Protein AF-0000000079856872 (afdb_homodimer)

Solvent-accessible surface area (backbone atoms only — not comparable to full-atom values): 13519 Å² total; per-residue (Å²): 133,90,74,81,78,83,78,77,80,76,79,75,76,75,74,78,71,78,74,73,74,72,72,70,66,77,72,66,68,76,76,60,54,44,78,60,51,40,38,38,39,35,26,23,45,84,57,41,50,30,39,39,38,23,74,59,87,52,51,41,31,43,35,32,43,66,83,21,51,75,44,71,24,35,50,48,94,56,95,73,62,48,31,31,39,45,90,51,24,35,44,34,36,50,100,85,48,63,46,38,27,57,79,72,39,77,48,63,58,60,45,75,47,76,88,134,81,80,76,78,78,78,78,78,78,78,76,75,77,74,78,72,78,76,73,74,72,71,71,66,76,72,64,68,76,75,60,54,42,78,59,52,40,39,37,39,35,27,24,46,84,56,41,49,31,40,40,37,22,72,59,86,52,52,39,30,42,35,33,43,66,81,25,51,74,43,71,25,33,48,48,92,55,95,71,61,48,32,32,39,44,90,51,24,35,44,35,36,50,98,84,49,63,46,39,28,55,78,71,39,77,48,64,57,60,46,76,49,75,89

Radius of gyration: 36.1 Å; Cα contacts (8 Å, |Δi|>4): 409; chains: 2; bounding box: 92×155×80 Å

Sequence (230 aa):
MLRNVLLATGLAALLAGCSATNKSEPTGDPVVIADNVQVSVFVDKNGGVYTVNTTDNYETAKFTDAAGKIFTLERQPSANGIRLVDGDTEVFFTDVDAFITVNGKEIPVTKKNKFMLRNVLLATGLAALLAGCSATNKSEPTGDPVVIADNVQVSVFVDKNGGVYTVNTTDNYETAKFTDAAGKIFTLERQPSANGIRLVDGDTEVFFTDVDAFITVNGKEIPVTKKNKF

Organism: NCBI:txid32024

Foldseek 3Di:
DCPPDPPPPPPPPPPPPPPPPPPPPPPPPPPPPLVQKKKKWWAFPVGQIKMWIDRPVQQWIWIQTSVRDIDIWGFDDDPDATWTDDVQWIWGDDPVDIWTGDNVRTTHTDDMDID/DPPPPPPPPPPPPPPPPPPPPPPPPPPPPPPPPLVQKKKKWWAFPVGQIKMWIDRPVQQWTWIQTSVRDIDIWGFDDDPDATWTDDVQWIWGDDPVDIWTGDNVRTTHTDDMDID

Structure (mmCIF, N/CA/C/O backbone):
data_AF-0000000079856872-model_v1
#
loop_
_entity.id
_entity.type
_entity.pdbx_description
1 polymer Lipoprotein
#
loop_
_atom_site.group_PDB
_atom_site.id
_atom_site.type_symbol
_atom_site.label_atom_id
_atom_site.label_alt_id
_atom_site.label_comp_id
_atom_site.label_asym_id
_atom_site.label_entity_id
_atom_site.label_seq_id
_atom_site.pdbx_PDB_ins_code
_atom_site.Cartn_x
_atom_site.Cartn_y
_atom_site.Cartn_z
_atom_site.occupancy
_atom_site.B_iso_or_equiv
_atom_site.auth_seq_id
_atom_site.auth_comp_id
_atom_site.auth_asym_id
_atom_site.auth_atom_id
_atom_site.pdbx_PDB_model_num
ATOM 1 N N . MET A 1 1 ? 50.688 87.938 -1.573 1 23.67 1 MET A N 1
ATOM 2 C CA . MET A 1 1 ? 50.719 86.625 -2.174 1 23.67 1 MET A CA 1
ATOM 3 C C . MET A 1 1 ? 49.719 85.688 -1.51 1 23.67 1 MET A C 1
ATOM 5 O O . MET A 1 1 ? 48.938 85 -2.193 1 23.67 1 MET A O 1
ATOM 9 N N . LEU A 1 2 ? 50.125 85.25 -0.312 1 30.78 2 LEU A N 1
ATOM 10 C CA . LEU A 1 2 ? 49.906 83.875 0.125 1 30.78 2 LEU A CA 1
ATOM 11 C C . LEU A 1 2 ? 48.5 83.688 0.687 1 30.78 2 LEU A C 1
ATOM 13 O O . LEU A 1 2 ? 48.156 84.312 1.72 1 30.78 2 LEU A O 1
ATOM 17 N N . ARG A 1 3 ? 47.469 83.438 -0.144 1 33.91 3 ARG A N 1
ATOM 18 C CA . ARG A 1 3 ? 46.031 83.25 -0.097 1 33.91 3 ARG A CA 1
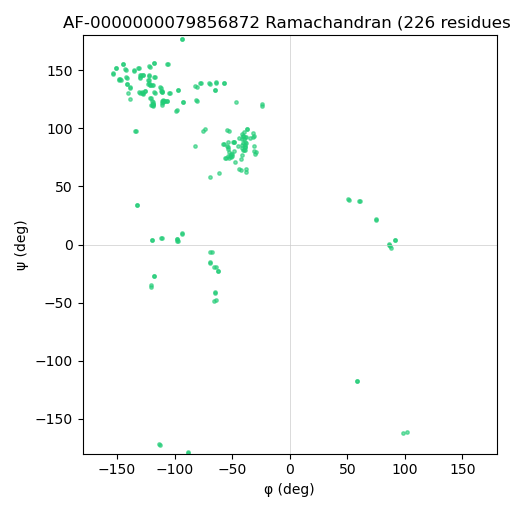ATOM 19 C C . ARG A 1 3 ? 45.656 81.938 0.586 1 33.91 3 ARG A C 1
ATOM 21 O O . ARG A 1 3 ? 45.875 80.875 0.018 1 33.91 3 ARG A O 1
ATOM 28 N N . ASN A 1 4 ? 46.125 81.812 1.899 1 33.12 4 ASN A N 1
ATOM 29 C CA . ASN A 1 4 ? 45.906 80.5 2.57 1 33.12 4 ASN A CA 1
ATOM 30 C C . ASN A 1 4 ? 44.5 80 2.385 1 33.12 4 ASN A C 1
ATOM 32 O O . ASN A 1 4 ? 43.531 80.75 2.465 1 33.12 4 ASN A O 1
ATOM 36 N N . VAL A 1 5 ? 44.312 78.812 1.827 1 33.03 5 VAL A N 1
ATOM 37 C CA . VAL A 1 5 ? 43.406 77.75 1.32 1 33.03 5 VAL A CA 1
ATOM 38 C C . VAL A 1 5 ? 42.5 77.312 2.439 1 33.03 5 VAL A C 1
ATOM 40 O O . VAL A 1 5 ? 42.969 76.875 3.502 1 33.03 5 VAL A O 1
ATOM 43 N N . LEU A 1 6 ? 41.375 77.938 2.68 1 35.47 6 LEU A N 1
ATOM 44 C CA . LEU A 1 6 ? 40.25 77.625 3.562 1 35.47 6 LEU A CA 1
ATOM 45 C C . LEU A 1 6 ? 39.812 76.188 3.367 1 35.47 6 LEU A C 1
ATOM 47 O O . LEU A 1 6 ? 39.375 75.812 2.273 1 35.47 6 LEU A O 1
ATOM 51 N N . LEU A 1 7 ? 40.531 75.125 3.992 1 29.72 7 LEU A N 1
ATOM 52 C CA . LEU A 1 7 ? 40.281 73.688 4.031 1 29.72 7 LEU A CA 1
ATOM 53 C C . LEU A 1 7 ? 38.875 73.375 4.531 1 29.72 7 LEU A C 1
ATOM 55 O O . LEU A 1 7 ? 38.531 73.75 5.668 1 29.72 7 LEU A O 1
ATOM 59 N N . ALA A 1 8 ? 37.875 73.562 3.697 1 31.55 8 ALA A N 1
ATOM 60 C CA . ALA A 1 8 ? 36.469 73.188 3.91 1 31.55 8 ALA A CA 1
ATOM 61 C C . ALA A 1 8 ? 36.344 71.688 4.316 1 31.55 8 ALA A C 1
ATOM 63 O O . ALA A 1 8 ? 36.719 70.812 3.559 1 31.55 8 ALA A O 1
ATOM 64 N N . THR A 1 9 ? 36.594 71.312 5.621 1 30.39 9 THR A N 1
ATOM 65 C CA . THR A 1 9 ? 36.438 70 6.227 1 30.39 9 THR A CA 1
ATOM 66 C C . THR A 1 9 ? 35.031 69.5 5.969 1 30.39 9 THR A C 1
ATOM 68 O O . THR A 1 9 ? 34.031 70.125 6.293 1 30.39 9 THR A O 1
ATOM 71 N N . GLY A 1 10 ? 34.75 68.875 4.773 1 30.73 10 GLY A N 1
ATOM 72 C CA . GLY A 1 10 ? 33.531 68.188 4.367 1 30.73 10 GLY A CA 1
ATOM 73 C C . GLY A 1 10 ? 33.094 67.062 5.34 1 30.73 10 GLY A C 1
ATOM 74 O O . GLY A 1 10 ? 33.906 66.188 5.676 1 30.73 10 GLY A O 1
ATOM 75 N N . LEU A 1 11 ? 32.344 67.375 6.426 1 30.38 11 LEU A N 1
ATOM 76 C CA . LEU A 1 11 ? 31.719 66.5 7.387 1 30.38 11 LEU A CA 1
ATOM 77 C C . LEU A 1 11 ? 30.953 65.375 6.672 1 30.38 11 LEU A C 1
ATOM 79 O O . LEU A 1 11 ? 29.969 65.625 5.984 1 30.38 11 LEU A O 1
ATOM 83 N N . ALA A 1 12 ? 31.641 64.375 6.031 1 30.08 12 ALA A N 1
ATOM 84 C CA . ALA A 1 12 ? 31 63.188 5.445 1 30.08 12 ALA A CA 1
ATOM 85 C C . ALA A 1 12 ? 30.172 62.438 6.484 1 30.08 12 ALA A C 1
ATOM 87 O O . ALA A 1 12 ? 30.703 62 7.5 1 30.08 12 ALA A O 1
ATOM 88 N N . ALA A 1 13 ? 29.016 62.969 6.855 1 32.5 13 ALA A N 1
ATOM 89 C CA . ALA A 1 13 ? 28.062 62.219 7.652 1 32.5 13 ALA A CA 1
ATOM 90 C C . ALA A 1 13 ? 27.906 60.781 7.109 1 32.5 13 ALA A C 1
ATOM 92 O O . ALA A 1 13 ? 27.547 60.594 5.949 1 32.5 13 ALA A O 1
ATOM 93 N N . LEU A 1 14 ? 28.812 59.844 7.535 1 28.38 14 LEU A N 1
ATOM 94 C CA . LEU A 1 14 ? 28.688 58.406 7.289 1 28.38 14 LEU A CA 1
ATOM 95 C C . LEU A 1 14 ? 27.297 57.906 7.688 1 28.38 14 LEU A C 1
ATOM 97 O O . LEU A 1 14 ? 26.906 58.031 8.852 1 28.38 14 LEU A O 1
ATOM 101 N N . LEU A 1 15 ? 26.234 58.156 6.828 1 31.42 15 LEU A N 1
ATOM 102 C CA . LEU A 1 15 ? 24.969 57.469 6.949 1 31.42 15 LEU A CA 1
ATOM 103 C C . LEU A 1 15 ? 25.188 56 7.258 1 31.42 15 LEU A C 1
ATOM 105 O O . LEU A 1 15 ? 25.891 55.281 6.516 1 31.42 15 LEU A O 1
ATOM 109 N N . ALA A 1 16 ? 25.344 55.625 8.531 1 31.11 16 ALA A N 1
ATOM 110 C CA . ALA A 1 16 ? 25.297 54.25 9.023 1 31.11 16 ALA A CA 1
ATOM 111 C C . ALA A 1 16 ? 24.188 53.469 8.344 1 31.11 16 ALA A C 1
ATOM 113 O O . ALA A 1 16 ? 23.016 53.906 8.336 1 31.11 16 ALA A O 1
ATOM 114 N N . GLY A 1 17 ? 24.406 52.938 7.074 1 32.03 17 GLY A N 1
ATOM 115 C CA . GLY A 1 17 ? 23.578 52 6.363 1 32.03 17 GLY A CA 1
ATOM 116 C C . GLY A 1 17 ? 23 50.906 7.266 1 32.03 17 GLY A C 1
ATOM 117 O O . GLY A 1 17 ? 23.688 50.406 8.164 1 32.03 17 GLY A O 1
ATOM 118 N N . CYS A 1 18 ? 21.719 51.031 7.773 1 33.5 18 CYS A N 1
ATOM 119 C CA . CYS A 1 18 ? 20.906 49.938 8.32 1 33.5 18 CYS A CA 1
ATOM 120 C C . CYS A 1 18 ? 21.234 48.625 7.641 1 33.5 18 CYS A C 1
ATOM 122 O O . CYS A 1 18 ? 21.141 48.5 6.414 1 33.5 18 CYS A O 1
ATOM 124 N N . SER A 1 19 ? 22.328 47.969 8.062 1 32.09 19 SER A N 1
ATOM 125 C CA . SER A 1 19 ? 22.594 46.562 7.688 1 32.09 19 SER A CA 1
ATOM 126 C C . SER A 1 19 ? 21.297 45.75 7.668 1 32.09 19 SER A C 1
ATOM 128 O O . SER A 1 19 ? 20.531 45.781 8.641 1 32.09 19 SER A O 1
ATOM 130 N N . ALA A 1 20 ? 20.609 45.625 6.5 1 31.53 20 ALA A N 1
ATOM 131 C CA . ALA A 1 20 ? 19.547 44.656 6.242 1 31.53 20 ALA A CA 1
ATOM 132 C C . ALA A 1 20 ? 19.859 43.312 6.887 1 31.53 20 ALA A C 1
ATOM 134 O O . ALA A 1 20 ? 20.969 42.781 6.723 1 31.53 20 ALA A O 1
ATOM 135 N N . THR A 1 21 ? 19.484 43.125 8.133 1 30.69 21 THR A N 1
ATOM 136 C CA . THR A 1 21 ? 19.469 41.781 8.633 1 30.69 21 THR A CA 1
ATOM 137 C C . THR A 1 21 ? 18.969 40.812 7.559 1 30.69 21 THR A C 1
ATOM 139 O O . THR A 1 21 ? 17.891 41.031 6.98 1 30.69 21 THR A O 1
ATOM 142 N N . ASN A 1 22 ? 19.875 40.219 6.777 1 28.77 22 ASN A N 1
ATOM 143 C CA . ASN A 1 22 ? 19.562 39.062 5.957 1 28.77 22 ASN A CA 1
ATOM 144 C C . ASN A 1 22 ? 18.703 38.062 6.715 1 28.77 22 ASN A C 1
ATOM 146 O O . ASN A 1 22 ? 19.141 37.469 7.703 1 28.77 22 ASN A O 1
ATOM 150 N N . LYS A 1 23 ? 17.453 38.375 6.906 1 30.33 23 LYS A N 1
ATOM 151 C CA . LYS A 1 23 ? 16.641 37.25 7.305 1 30.33 23 LYS A CA 1
ATOM 152 C C . LYS A 1 23 ? 17.062 35.969 6.547 1 30.33 23 LYS A C 1
ATOM 154 O O . LYS A 1 23 ? 17 35.938 5.316 1 30.33 23 LYS A O 1
ATOM 159 N N . SER A 1 24 ? 18.031 35.281 7.035 1 30.36 24 SER A N 1
ATOM 160 C CA . SER A 1 24 ? 18.297 33.938 6.562 1 30.36 24 SER A CA 1
ATOM 161 C C . SER A 1 24 ? 17 33.188 6.312 1 30.36 24 SER A C 1
ATOM 163 O O . SER A 1 24 ? 16.188 33 7.23 1 30.36 24 SER A O 1
ATOM 165 N N . GLU A 1 25 ? 16.422 33.375 5.148 1 31.69 25 GLU A N 1
ATOM 166 C CA . GLU A 1 25 ? 15.375 32.438 4.762 1 31.69 25 GLU A CA 1
ATOM 167 C C . GLU A 1 25 ? 15.711 31.016 5.227 1 31.69 25 GLU A C 1
ATOM 169 O O . GLU A 1 25 ? 16.844 30.547 5.051 1 31.69 25 GLU A O 1
ATOM 174 N N . PRO A 1 26 ? 15.141 30.562 6.348 1 32.09 26 PRO A N 1
ATOM 175 C CA . PRO A 1 26 ? 15.43 29.141 6.586 1 32.09 26 PRO A CA 1
ATOM 176 C C . PRO A 1 26 ? 15.578 28.344 5.293 1 32.09 26 PRO A C 1
ATOM 178 O O . PRO A 1 26 ? 14.766 28.484 4.379 1 32.09 26 PRO A O 1
ATOM 181 N N . THR A 1 27 ? 16.797 28.219 4.785 1 31.52 27 THR A N 1
ATOM 182 C CA . THR A 1 27 ? 17.031 27.203 3.773 1 31.52 27 THR A CA 1
ATOM 183 C C . THR A 1 27 ? 16.25 25.938 4.086 1 31.52 27 THR A C 1
ATOM 185 O O . THR A 1 27 ? 16.547 25.234 5.062 1 31.52 27 THR A O 1
ATOM 188 N N . GLY A 1 28 ? 14.984 26.031 4.062 1 31.7 28 GLY A N 1
ATOM 189 C CA . GLY A 1 28 ? 14.305 24.75 4.16 1 31.7 28 GLY A CA 1
ATOM 190 C C . GLY A 1 28 ? 15.102 23.609 3.549 1 31.7 28 GLY A C 1
ATOM 191 O O . GLY A 1 28 ? 15.719 23.781 2.498 1 31.7 28 GLY A O 1
ATOM 192 N N . ASP A 1 29 ? 15.891 22.906 4.32 1 33.94 29 ASP A N 1
ATOM 193 C CA . ASP A 1 29 ? 16.531 21.688 3.822 1 33.94 29 ASP A CA 1
ATOM 194 C C . ASP A 1 29 ? 15.734 21.109 2.658 1 33.94 29 ASP A C 1
ATOM 196 O O . ASP A 1 29 ? 14.5 21.125 2.664 1 33.94 29 ASP A O 1
ATOM 200 N N . PRO A 1 30 ? 16.359 20.984 1.498 1 33.22 30 PRO A N 1
ATOM 201 C CA . PRO A 1 30 ? 15.625 20.312 0.424 1 33.22 30 PRO A CA 1
ATOM 202 C C . PRO A 1 30 ? 14.852 19.094 0.914 1 33.22 30 PRO A C 1
ATOM 204 O O . PRO A 1 30 ? 15.422 18.219 1.589 1 33.22 30 PRO A O 1
ATOM 207 N N . VAL A 1 31 ? 13.672 19.172 1.307 1 36.69 31 VAL A N 1
ATOM 208 C CA . VAL A 1 31 ? 12.875 17.969 1.556 1 36.69 31 VAL A CA 1
ATOM 209 C C . VAL A 1 31 ? 13.344 16.844 0.647 1 36.69 31 VAL A C 1
ATOM 211 O O . VAL A 1 31 ? 13.281 16.953 -0.579 1 36.69 31 VAL A O 1
ATOM 214 N N . VAL A 1 32 ? 14.461 16.125 0.946 1 38.66 32 VAL A N 1
ATOM 215 C CA . VAL A 1 32 ? 14.852 14.922 0.211 1 38.66 32 VAL A CA 1
ATOM 216 C C . VAL A 1 32 ? 13.609 14.086 -0.11 1 38.66 32 VAL A C 1
ATOM 218 O O . VAL A 1 32 ? 12.953 13.562 0.794 1 38.66 32 VAL A O 1
ATOM 221 N N . ILE A 1 33 ? 12.875 14.445 -1.18 1 50 33 ILE A N 1
ATOM 222 C CA . ILE A 1 33 ? 11.766 13.695 -1.754 1 50 33 ILE A CA 1
ATOM 223 C C . ILE A 1 33 ? 12.211 12.266 -2.045 1 50 33 ILE A C 1
ATOM 225 O O . ILE A 1 33 ? 13.281 12.039 -2.615 1 50 33 ILE A O 1
ATOM 229 N N . ALA A 1 34 ? 11.875 11.375 -1.115 1 59.66 34 ALA A N 1
ATOM 230 C CA . ALA A 1 34 ? 12.172 9.984 -1.429 1 59.66 34 ALA A CA 1
ATOM 231 C C . ALA A 1 34 ? 11.82 9.656 -2.877 1 59.66 34 ALA A C 1
ATOM 233 O O . ALA A 1 34 ? 10.883 8.898 -3.143 1 59.66 34 ALA A O 1
ATOM 234 N N . ASP A 1 35 ? 12.508 10.305 -3.883 1 66.19 35 ASP A N 1
ATOM 235 C CA . ASP A 1 35 ? 12.297 10.234 -5.324 1 66.19 35 ASP A CA 1
ATOM 236 C C . ASP A 1 35 ? 12.648 8.852 -5.863 1 66.19 35 ASP A C 1
ATOM 238 O O . ASP A 1 35 ? 12.133 8.43 -6.902 1 66.19 35 ASP A O 1
ATOM 242 N N . ASN A 1 36 ? 13.195 8.047 -4.953 1 84 36 ASN A N 1
ATOM 243 C CA . ASN A 1 36 ? 13.711 6.824 -5.566 1 84 36 ASN A CA 1
ATOM 244 C C . ASN A 1 36 ? 12.906 5.602 -5.145 1 84 36 ASN A C 1
ATOM 246 O O . ASN A 1 36 ? 13.273 4.469 -5.461 1 84 36 ASN A O 1
ATOM 250 N N . VAL A 1 37 ? 11.859 5.836 -4.426 1 92.38 37 VAL A N 1
ATOM 251 C CA . VAL A 1 37 ? 11.094 4.672 -3.988 1 92.38 37 VAL A CA 1
ATOM 252 C C . VAL A 1 37 ? 10.172 4.207 -5.117 1 92.38 37 VAL A C 1
ATOM 254 O O . VAL A 1 37 ? 9.445 5.008 -5.707 1 92.38 37 VAL A O 1
ATOM 257 N N . GLN A 1 38 ? 10.258 2.996 -5.508 1 93.62 38 GLN A N 1
ATOM 258 C CA . GLN A 1 38 ? 9.312 2.334 -6.398 1 93.62 38 GLN A CA 1
ATOM 259 C C . GLN A 1 38 ? 8.289 1.52 -5.609 1 93.62 38 GLN A C 1
ATOM 261 O O . GLN A 1 38 ? 8.648 0.811 -4.664 1 93.62 38 GLN A O 1
ATOM 266 N N . VAL A 1 39 ? 7.07 1.688 -5.965 1 95.44 39 VAL A N 1
ATOM 267 C CA . VAL A 1 39 ? 6.012 0.979 -5.25 1 95.44 39 VAL A CA 1
ATOM 268 C C . VAL A 1 39 ? 5.133 0.226 -6.242 1 95.44 39 VAL A C 1
ATOM 270 O O . VAL A 1 39 ? 4.711 0.785 -7.258 1 95.44 39 VAL A O 1
ATOM 273 N N . SER A 1 40 ? 4.871 -1.012 -6.039 1 95.06 40 SER A N 1
ATOM 274 C CA . SER A 1 40 ? 3.857 -1.807 -6.723 1 95.06 40 SER A CA 1
ATOM 275 C C . SER A 1 40 ? 2.738 -2.215 -5.77 1 95.06 40 SER A C 1
ATOM 277 O O . SER A 1 40 ? 3 -2.605 -4.629 1 95.06 40 SER A O 1
ATOM 279 N N . VAL A 1 41 ? 1.565 -2.09 -6.219 1 95.62 41 VAL A N 1
ATOM 280 C CA . VAL A 1 41 ? 0.384 -2.404 -5.422 1 95.62 41 VAL A CA 1
ATOM 281 C C . VAL A 1 41 ? -0.417 -3.514 -6.098 1 95.62 41 VAL A C 1
ATOM 283 O O . VAL A 1 41 ? -0.596 -3.502 -7.32 1 95.62 41 VAL A O 1
ATOM 286 N N . PHE A 1 42 ? -0.842 -4.398 -5.273 1 95.94 42 PHE A N 1
ATOM 287 C CA . PHE A 1 42 ? -1.66 -5.512 -5.742 1 95.94 42 PHE A CA 1
ATOM 288 C C . PHE A 1 42 ? -2.949 -5.613 -4.934 1 95.94 42 PHE A C 1
ATOM 290 O O . PHE A 1 42 ? -2.953 -5.363 -3.729 1 95.94 42 PHE A O 1
ATOM 297 N N . VAL A 1 43 ? -4.004 -6.035 -5.66 1 95.38 43 VAL A N 1
ATOM 298 C CA . VAL A 1 43 ? -5.293 -6.262 -5.02 1 95.38 43 VAL A CA 1
ATOM 299 C C . VAL A 1 43 ? -5.77 -7.684 -5.316 1 95.38 43 VAL A C 1
ATOM 301 O O . VAL A 1 43 ? -5.699 -8.141 -6.457 1 95.38 43 VAL A O 1
ATOM 304 N N . ASP A 1 44 ? -6.184 -8.32 -4.211 1 94.31 44 ASP A N 1
ATOM 305 C CA . ASP A 1 44 ? -6.684 -9.672 -4.43 1 94.31 44 ASP A CA 1
ATOM 306 C C . ASP A 1 44 ? -8.203 -9.672 -4.613 1 94.31 44 ASP A C 1
ATOM 308 O O . ASP A 1 44 ? -8.836 -8.617 -4.555 1 94.31 44 ASP A O 1
ATOM 312 N N . LYS A 1 45 ? -8.734 -10.805 -4.871 1 89 45 LYS A N 1
ATOM 313 C CA . LYS A 1 45 ? -10.141 -10.961 -5.234 1 89 45 LYS A CA 1
ATOM 314 C C . LYS A 1 45 ? -11.055 -10.5 -4.102 1 89 45 LYS A C 1
ATOM 316 O O . LYS A 1 45 ? -12.211 -10.133 -4.336 1 89 45 LYS A O 1
ATOM 321 N N . ASN A 1 46 ? -10.508 -10.5 -2.846 1 90.38 46 ASN A N 1
ATOM 322 C CA . ASN A 1 46 ? -11.32 -10.133 -1.688 1 90.38 46 ASN A CA 1
ATOM 323 C C . ASN A 1 46 ? -11.117 -8.672 -1.304 1 90.38 46 ASN A C 1
ATOM 325 O O . ASN A 1 46 ? -11.641 -8.219 -0.284 1 90.38 46 ASN A O 1
ATOM 329 N N . GLY A 1 47 ? -10.367 -7.996 -2.037 1 91.06 47 GLY A N 1
ATOM 330 C CA . GLY A 1 47 ? -10.125 -6.586 -1.774 1 91.06 47 GLY A CA 1
ATOM 331 C C . GLY A 1 47 ? -8.922 -6.344 -0.89 1 91.06 47 GLY A C 1
ATOM 332 O O . GLY A 1 47 ? -8.664 -5.211 -0.476 1 91.06 47 GLY A O 1
ATOM 333 N N . GLY A 1 48 ? -8.219 -7.43 -0.548 1 95.19 48 GLY A N 1
ATOM 334 C CA . GLY A 1 48 ? -6.965 -7.25 0.169 1 95.19 48 GLY A CA 1
ATOM 335 C C . GLY A 1 48 ? -5.914 -6.516 -0.641 1 95.19 48 GLY A C 1
ATOM 336 O O . GLY A 1 48 ? -5.797 -6.719 -1.852 1 95.19 48 GLY A O 1
ATOM 337 N N . VAL A 1 49 ? -5.188 -5.625 0.022 1 96.56 49 VAL A N 1
ATOM 338 C CA . VAL A 1 49 ? -4.176 -4.816 -0.646 1 96.56 49 VAL A CA 1
ATOM 339 C C . VAL A 1 49 ? -2.785 -5.242 -0.176 1 96.56 49 VAL A C 1
ATOM 341 O O . VAL A 1 49 ? -2.551 -5.406 1.023 1 96.56 49 VAL A O 1
ATOM 344 N N . TYR A 1 50 ? -1.945 -5.438 -1.122 1 97.5 50 TYR A N 1
ATOM 345 C CA . TYR A 1 50 ? -0.55 -5.816 -0.92 1 97.5 50 TYR A CA 1
ATOM 346 C C . TYR A 1 50 ? 0.386 -4.812 -1.587 1 97.5 50 TYR A C 1
ATOM 348 O O . TYR A 1 50 ? 0.107 -4.332 -2.688 1 97.5 50 TYR A O 1
ATOM 356 N N . THR A 1 51 ? 1.489 -4.516 -0.941 1 97.5 51 THR A N 1
ATOM 357 C CA . THR A 1 51 ? 2.438 -3.582 -1.539 1 97.5 51 THR A CA 1
ATOM 358 C C . THR A 1 51 ? 3.848 -4.164 -1.529 1 97.5 51 THR A C 1
ATOM 360 O O . THR A 1 51 ? 4.219 -4.891 -0.604 1 97.5 51 THR A O 1
ATOM 363 N N . VAL A 1 52 ? 4.574 -3.869 -2.572 1 97.5 52 VAL A N 1
ATOM 364 C CA . VAL A 1 52 ? 6.016 -4.074 -2.648 1 97.5 52 VAL A CA 1
ATOM 365 C C . VAL A 1 52 ? 6.715 -2.736 -2.883 1 97.5 52 VAL A C 1
ATOM 367 O O . VAL A 1 52 ? 6.367 -1.997 -3.805 1 97.5 52 VAL A O 1
ATOM 370 N N . ASN A 1 53 ? 7.609 -2.379 -2.045 1 96.88 53 ASN A N 1
ATOM 371 C CA . ASN A 1 53 ? 8.359 -1.153 -2.305 1 96.88 53 ASN A CA 1
ATOM 372 C C . ASN A 1 53 ? 9.859 -1.378 -2.18 1 96.88 53 ASN A C 1
ATOM 374 O O . ASN A 1 53 ? 10.305 -2.234 -1.412 1 96.88 53 ASN A O 1
ATOM 378 N N . THR A 1 54 ? 10.594 -0.691 -2.971 1 96.06 54 THR A N 1
ATOM 379 C CA . THR A 1 54 ? 12.047 -0.85 -3.066 1 96.06 54 THR A CA 1
ATOM 380 C C . THR A 1 54 ? 12.719 0.493 -3.332 1 96.06 54 THR A C 1
ATOM 382 O O . THR A 1 54 ? 12.078 1.434 -3.803 1 96.06 54 THR A O 1
ATOM 385 N N . THR A 1 55 ? 13.93 0.55 -2.953 1 93.94 55 THR A N 1
ATOM 386 C CA . THR A 1 55 ? 14.75 1.709 -3.293 1 93.94 55 THR A CA 1
ATOM 387 C C . THR A 1 55 ? 15.953 1.293 -4.129 1 93.94 55 THR A C 1
ATOM 389 O O . THR A 1 55 ? 16.828 2.115 -4.43 1 93.94 55 THR A O 1
ATOM 392 N N . ASP A 1 56 ? 16.031 0.059 -4.473 1 94.75 56 ASP A N 1
ATOM 393 C CA . ASP A 1 56 ? 17.203 -0.43 -5.184 1 94.75 56 ASP A CA 1
ATOM 394 C C . ASP A 1 56 ? 16.812 -1.28 -6.387 1 94.75 56 ASP A C 1
ATOM 396 O O . ASP A 1 56 ? 17.453 -2.291 -6.684 1 94.75 56 ASP A O 1
ATOM 400 N N . ASN A 1 57 ? 15.719 -0.947 -7.023 1 93.81 57 ASN A N 1
ATOM 401 C CA . ASN A 1 57 ? 15.234 -1.563 -8.258 1 93.81 57 ASN A CA 1
ATOM 402 C C . ASN A 1 57 ? 14.969 -3.055 -8.062 1 93.81 57 ASN A C 1
ATOM 404 O O . ASN A 1 57 ? 15.375 -3.873 -8.891 1 93.81 57 ASN A O 1
ATOM 408 N N . TYR A 1 58 ? 14.477 -3.434 -6.953 1 95.75 58 TYR A N 1
ATOM 409 C CA . TYR A 1 58 ? 13.93 -4.742 -6.605 1 95.75 58 TYR A CA 1
ATOM 410 C C . TYR A 1 58 ? 15.039 -5.762 -6.402 1 95.75 58 TYR A C 1
ATOM 412 O O . TYR A 1 58 ? 14.812 -6.969 -6.516 1 95.75 58 TYR A O 1
ATOM 420 N N . GLU A 1 59 ? 16.234 -5.246 -6.125 1 97.44 59 GLU A N 1
ATOM 421 C CA . GLU A 1 59 ? 17.203 -6.195 -5.586 1 97.44 59 GLU A CA 1
ATOM 422 C C . GLU A 1 59 ? 16.766 -6.711 -4.219 1 97.44 59 GLU A C 1
ATOM 424 O O . GLU A 1 59 ? 16.953 -7.887 -3.902 1 97.44 59 GLU A O 1
ATOM 429 N N . THR A 1 60 ? 16.266 -5.848 -3.383 1 98 60 THR A N 1
ATOM 430 C CA . THR A 1 60 ? 15.539 -6.125 -2.145 1 98 60 THR A CA 1
ATOM 431 C C . THR A 1 60 ? 14.25 -5.316 -2.076 1 98 60 THR A C 1
ATOM 433 O O . THR A 1 60 ? 14.125 -4.27 -2.721 1 98 60 THR A O 1
ATOM 436 N N . ALA A 1 61 ? 13.336 -5.867 -1.395 1 98.06 61 ALA A N 1
ATOM 437 C CA . ALA A 1 61 ? 12.07 -5.145 -1.293 1 98.06 61 ALA A CA 1
ATOM 438 C C . ALA A 1 61 ? 11.359 -5.465 0.018 1 98.06 61 ALA A C 1
ATOM 440 O O . ALA A 1 61 ? 11.562 -6.535 0.599 1 98.06 61 ALA A O 1
ATOM 441 N N . LYS A 1 62 ? 10.586 -4.508 0.464 1 98.12 62 LYS A N 1
ATOM 442 C CA . LYS A 1 62 ? 9.625 -4.73 1.539 1 98.12 62 LYS A CA 1
ATOM 443 C C . LYS A 1 62 ? 8.25 -5.105 0.98 1 98.12 62 LYS A C 1
ATOM 445 O O . LYS A 1 62 ? 7.727 -4.422 0.101 1 98.12 62 LYS A O 1
ATOM 450 N N . PHE A 1 63 ? 7.832 -6.25 1.42 1 98.38 63 PHE A N 1
ATOM 451 C CA . PHE A 1 63 ? 6.492 -6.711 1.073 1 98.38 63 PHE A CA 1
ATOM 452 C C . PHE A 1 63 ? 5.559 -6.609 2.273 1 98.38 63 PHE A C 1
ATOM 454 O O . PHE A 1 63 ? 5.879 -7.094 3.359 1 98.38 63 PHE A O 1
ATOM 461 N N . THR A 1 64 ? 4.445 -5.887 2.127 1 98.38 64 THR A N 1
ATOM 462 C CA . THR A 1 64 ? 3.404 -5.812 3.145 1 98.38 64 THR A CA 1
ATOM 463 C C . THR A 1 64 ? 2.145 -6.539 2.684 1 98.38 64 THR A C 1
ATOM 465 O O . THR A 1 64 ? 1.592 -6.227 1.627 1 98.38 64 THR A O 1
ATOM 468 N N . ASP A 1 65 ? 1.737 -7.469 3.494 1 97.81 65 ASP A N 1
ATOM 469 C CA . ASP A 1 65 ? 0.545 -8.211 3.096 1 97.81 65 ASP A CA 1
ATOM 470 C C . ASP A 1 65 ? -0.723 -7.527 3.598 1 97.81 65 ASP A C 1
ATOM 472 O O . ASP A 1 65 ? -0.658 -6.445 4.188 1 97.81 65 ASP A O 1
ATOM 476 N N . ALA A 1 66 ? -1.831 -8.109 3.32 1 96.69 66 ALA A N 1
ATOM 477 C CA . ALA A 1 66 ? -3.121 -7.461 3.557 1 96.69 66 ALA A CA 1
ATOM 478 C C . ALA A 1 66 ? -3.4 -7.328 5.051 1 96.69 66 ALA A C 1
ATOM 480 O O . ALA A 1 66 ? -4.289 -6.578 5.457 1 96.69 66 ALA A O 1
ATOM 481 N N . ALA A 1 67 ? -2.652 -8.055 5.879 1 96.44 67 ALA A N 1
ATOM 482 C CA . ALA A 1 67 ? -2.818 -7.988 7.332 1 96.44 67 ALA A CA 1
ATOM 483 C C . ALA A 1 67 ? -1.785 -7.059 7.957 1 96.44 67 ALA A C 1
ATOM 485 O O . ALA A 1 67 ? -1.726 -6.922 9.18 1 96.44 67 ALA A O 1
ATOM 486 N N . GLY A 1 68 ? -1.041 -6.457 7.094 1 97.5 68 GLY A N 1
ATOM 487 C CA . GLY A 1 68 ? -0.057 -5.504 7.578 1 97.5 68 GLY A CA 1
ATOM 488 C C . GLY A 1 68 ? 1.262 -6.148 7.961 1 97.5 68 GLY A C 1
ATOM 489 O O . GLY A 1 68 ? 2.164 -5.473 8.461 1 97.5 68 GLY A O 1
ATOM 490 N N . LYS A 1 69 ? 1.337 -7.449 7.801 1 97.62 69 LYS A N 1
ATOM 491 C CA . LYS A 1 69 ? 2.621 -8.086 8.07 1 97.62 69 LYS A CA 1
ATOM 492 C C . LYS A 1 69 ? 3.654 -7.715 7.012 1 97.62 69 LYS A C 1
ATOM 494 O O . LYS A 1 69 ? 3.348 -7.695 5.816 1 97.62 69 LYS A O 1
ATOM 499 N N . ILE A 1 70 ? 4.895 -7.453 7.453 1 98.25 70 ILE A N 1
ATOM 500 C CA . ILE A 1 70 ? 5.941 -6.996 6.547 1 98.25 70 ILE A CA 1
ATOM 501 C C . ILE A 1 70 ? 7.012 -8.078 6.406 1 98.25 70 ILE A C 1
ATOM 503 O O . ILE A 1 70 ? 7.449 -8.656 7.398 1 98.25 70 ILE A O 1
ATOM 507 N N . PHE A 1 71 ? 7.379 -8.375 5.246 1 98.25 71 PHE A N 1
ATOM 508 C CA . PHE A 1 71 ? 8.469 -9.273 4.898 1 98.25 71 PHE A CA 1
ATOM 509 C C . PHE A 1 71 ? 9.555 -8.539 4.129 1 98.25 71 PHE A C 1
ATOM 511 O O . PHE A 1 71 ? 9.266 -7.617 3.359 1 98.25 71 PHE A O 1
ATOM 518 N N . THR A 1 72 ? 10.773 -8.898 4.363 1 98.25 72 THR A N 1
ATOM 519 C CA . THR A 1 72 ? 11.867 -8.445 3.518 1 98.25 72 THR A CA 1
ATOM 520 C C . THR A 1 72 ? 12.234 -9.516 2.488 1 98.25 72 THR A C 1
ATOM 522 O O . THR A 1 72 ? 12.695 -10.594 2.85 1 98.25 72 THR A O 1
ATOM 525 N N . LEU A 1 73 ? 12.047 -9.203 1.253 1 98.75 73 LEU A N 1
ATOM 526 C CA . LEU A 1 73 ? 12.266 -10.164 0.174 1 98.75 73 LEU A CA 1
ATOM 527 C C . LEU A 1 73 ? 13.547 -9.836 -0.587 1 98.75 73 LEU A C 1
ATOM 529 O O . LEU A 1 73 ? 13.984 -8.688 -0.613 1 98.75 73 LEU A O 1
ATOM 533 N N . GLU A 1 74 ? 14.094 -10.844 -1.189 1 98.75 74 GLU A N 1
ATOM 534 C CA . GLU A 1 74 ? 15.273 -10.695 -2.039 1 98.75 74 GLU A CA 1
ATOM 535 C C . GLU A 1 74 ? 15 -11.195 -3.453 1 98.75 74 GLU A C 1
ATOM 537 O O . GLU A 1 74 ? 14.289 -12.188 -3.641 1 98.75 74 GLU A O 1
ATOM 542 N N . ARG A 1 75 ? 15.625 -10.5 -4.375 1 98.56 75 ARG A N 1
ATOM 543 C CA . ARG A 1 75 ? 15.461 -10.859 -5.777 1 98.56 75 ARG A CA 1
ATOM 544 C C . ARG A 1 75 ? 16.047 -12.242 -6.059 1 98.56 75 ARG A C 1
ATOM 546 O O . ARG A 1 75 ? 17.125 -12.578 -5.574 1 98.56 75 ARG A O 1
ATOM 553 N N . GLN A 1 76 ? 15.352 -13.07 -6.734 1 98.44 76 GLN A N 1
ATOM 554 C CA . GLN A 1 76 ? 15.797 -14.359 -7.242 1 98.44 76 GLN A CA 1
ATOM 555 C C . GLN A 1 76 ? 15.656 -14.43 -8.758 1 98.44 76 GLN A C 1
ATOM 557 O O . GLN A 1 76 ? 14.836 -13.719 -9.344 1 98.44 76 GLN A O 1
ATOM 562 N N . PRO A 1 77 ? 16.5 -15.266 -9.422 1 97.31 77 PRO A N 1
ATOM 563 C CA . PRO A 1 77 ? 16.422 -15.383 -10.875 1 97.31 77 PRO A CA 1
ATOM 564 C C . PRO A 1 77 ? 15.031 -15.797 -11.352 1 97.31 77 PRO A C 1
ATOM 566 O O . PRO A 1 77 ? 14.375 -16.625 -10.711 1 97.31 77 PRO A O 1
ATOM 569 N N . SER A 1 78 ? 14.633 -15.188 -12.383 1 95.25 78 SER A N 1
ATOM 570 C CA . SER A 1 78 ? 13.391 -15.539 -13.07 1 95.25 78 SER A CA 1
ATOM 571 C C . SER A 1 78 ? 13.531 -15.391 -14.586 1 95.25 78 SER A C 1
ATOM 573 O O . SER A 1 78 ? 14.414 -14.672 -15.062 1 95.25 78 SER A O 1
ATOM 575 N N . ALA A 1 79 ? 12.688 -16.266 -15.25 1 90.69 79 ALA A N 1
ATOM 576 C CA . ALA A 1 79 ? 12.758 -16.25 -16.703 1 90.69 79 ALA A CA 1
ATOM 577 C C . ALA A 1 79 ? 12.281 -14.922 -17.266 1 90.69 79 ALA A C 1
ATOM 579 O O . ALA A 1 79 ? 12.844 -14.414 -18.25 1 90.69 79 ALA A O 1
ATOM 580 N N . ASN A 1 80 ? 11.195 -14.484 -16.828 1 90.19 80 ASN A N 1
ATOM 581 C CA . ASN A 1 80 ? 10.594 -13.227 -17.25 1 90.19 80 ASN A CA 1
ATOM 582 C C . ASN A 1 80 ? 9.992 -12.469 -16.062 1 90.19 80 ASN A C 1
ATOM 584 O O . ASN A 1 80 ? 9.703 -13.062 -15.016 1 90.19 80 ASN A O 1
ATOM 588 N N . GLY A 1 81 ? 10.398 -11.188 -15.859 1 94.94 81 GLY A N 1
ATOM 589 C CA . GLY A 1 81 ? 9.781 -10.367 -14.82 1 94.94 81 GLY A CA 1
ATOM 590 C C . GLY A 1 81 ? 10.633 -10.258 -13.57 1 94.94 81 GLY A C 1
ATOM 591 O O . GLY A 1 81 ? 11.828 -10.562 -13.594 1 94.94 81 GLY A O 1
ATOM 592 N N . ILE A 1 82 ? 9.945 -9.844 -12.406 1 97.25 82 ILE A N 1
ATOM 593 C CA . ILE A 1 82 ? 10.586 -9.664 -11.109 1 97.25 82 ILE A CA 1
ATOM 594 C C . ILE A 1 82 ? 10.109 -10.75 -10.148 1 97.25 82 ILE A C 1
ATOM 596 O O . ILE A 1 82 ? 8.898 -10.953 -9.984 1 97.25 82 ILE A O 1
ATOM 600 N N . ARG A 1 83 ? 11.023 -11.469 -9.617 1 98.25 83 ARG A N 1
ATOM 601 C CA . ARG A 1 83 ? 10.727 -12.484 -8.609 1 98.25 83 ARG A CA 1
ATOM 602 C C . ARG A 1 83 ? 11.438 -12.172 -7.297 1 98.25 83 ARG A C 1
ATOM 604 O O . ARG A 1 83 ? 12.664 -12.039 -7.266 1 98.25 83 ARG A O 1
ATOM 611 N N . LEU A 1 84 ? 10.695 -12.016 -6.227 1 98.69 84 LEU A N 1
ATOM 612 C CA . LEU A 1 84 ? 11.18 -11.703 -4.887 1 98.69 84 LEU A CA 1
ATOM 613 C C . LEU A 1 84 ? 10.766 -12.781 -3.893 1 98.69 84 LEU A C 1
ATOM 615 O O . LEU A 1 84 ? 9.609 -13.219 -3.887 1 98.69 84 LEU A O 1
ATOM 619 N N . VAL A 1 85 ? 11.773 -13.156 -3.002 1 98.62 85 VAL A N 1
ATOM 620 C CA . VAL A 1 85 ? 11.5 -14.336 -2.188 1 98.62 85 VAL A CA 1
ATOM 621 C C . VAL A 1 85 ? 12.039 -14.125 -0.776 1 98.62 85 VAL A C 1
ATOM 623 O O . VAL A 1 85 ? 13.125 -13.562 -0.599 1 98.62 85 VAL A O 1
ATOM 626 N N . ASP A 1 86 ? 11.336 -14.5 0.232 1 98.44 86 ASP A N 1
ATOM 627 C CA . ASP A 1 86 ? 11.742 -14.758 1.607 1 98.44 86 ASP A CA 1
ATOM 628 C C . ASP A 1 86 ? 11.148 -16.062 2.123 1 98.44 86 ASP A C 1
ATOM 630 O O . ASP A 1 86 ? 10.008 -16.094 2.592 1 98.44 86 ASP A O 1
ATOM 634 N N . GLY A 1 87 ? 11.953 -17.172 2.084 1 96.94 87 GLY A N 1
ATOM 635 C CA . GLY A 1 87 ? 11.422 -18.469 2.494 1 96.94 87 GLY A CA 1
ATOM 636 C C . GLY A 1 87 ? 10.211 -18.891 1.694 1 96.94 87 GLY A C 1
ATOM 637 O O . GLY A 1 87 ? 10.266 -18.984 0.467 1 96.94 87 GLY A O 1
ATOM 638 N N . ASP A 1 88 ? 9.047 -19.047 2.402 1 97.44 88 ASP A N 1
ATOM 639 C CA . ASP A 1 88 ? 7.828 -19.547 1.771 1 97.44 88 ASP A CA 1
ATOM 640 C C . ASP A 1 88 ? 6.957 -18.391 1.288 1 97.44 88 ASP A C 1
ATOM 642 O O . ASP A 1 88 ? 5.809 -18.594 0.892 1 97.44 88 ASP A O 1
ATOM 646 N N . THR A 1 89 ? 7.492 -17.25 1.339 1 98.31 89 THR A N 1
ATOM 647 C CA . THR A 1 89 ? 6.82 -16.062 0.811 1 98.31 89 THR A CA 1
ATOM 648 C C . THR A 1 89 ? 7.496 -15.586 -0.471 1 98.31 89 THR A C 1
ATOM 650 O O . THR A 1 89 ? 8.711 -15.359 -0.491 1 98.31 89 THR A O 1
ATOM 653 N N . GLU A 1 90 ? 6.621 -15.508 -1.541 1 98.19 90 GLU A N 1
ATOM 654 C CA . GLU A 1 90 ? 7.125 -15.156 -2.865 1 98.19 90 GLU A CA 1
ATOM 655 C C . GLU A 1 90 ? 6.18 -14.195 -3.576 1 98.19 90 GLU A C 1
ATOM 657 O O . GLU A 1 90 ? 4.961 -14.367 -3.535 1 98.19 90 GLU A O 1
ATOM 662 N N . VAL A 1 91 ? 6.781 -13.156 -4.191 1 98.25 91 VAL A N 1
ATOM 663 C CA . VAL A 1 91 ? 6.055 -12.273 -5.094 1 98.25 91 VAL A CA 1
ATOM 664 C C . VAL A 1 91 ? 6.703 -12.305 -6.477 1 98.25 91 VAL A C 1
ATOM 666 O O . VAL A 1 91 ? 7.895 -12.016 -6.617 1 98.25 91 VAL A O 1
ATOM 669 N N . PHE A 1 92 ? 5.953 -12.695 -7.473 1 97.44 92 PHE A N 1
ATOM 670 C CA . PHE A 1 92 ? 6.348 -12.625 -8.875 1 97.44 92 PHE A CA 1
ATOM 671 C C . PHE A 1 92 ? 5.426 -11.703 -9.656 1 97.44 92 PHE A C 1
ATOM 673 O O . PHE A 1 92 ? 4.203 -11.773 -9.523 1 97.44 92 PHE A O 1
ATOM 680 N N . PHE A 1 93 ? 6.066 -10.789 -10.422 1 96.25 93 PHE A N 1
ATOM 681 C CA . PHE A 1 93 ? 5.18 -9.961 -11.234 1 96.25 93 PHE A CA 1
ATOM 682 C C . PHE A 1 93 ? 5.902 -9.453 -12.477 1 96.25 93 PHE A C 1
ATOM 684 O O . PHE A 1 93 ? 7.121 -9.281 -12.469 1 96.25 93 PHE A O 1
ATOM 691 N N . THR A 1 94 ? 5.16 -9.312 -13.5 1 93.69 94 THR A N 1
ATOM 692 C CA . THR A 1 94 ? 5.504 -8.633 -14.742 1 93.69 94 THR A CA 1
ATOM 693 C C . THR A 1 94 ? 4.664 -7.371 -14.922 1 93.69 94 THR A C 1
ATOM 695 O O . THR A 1 94 ? 4.004 -6.922 -13.977 1 93.69 94 THR A O 1
ATOM 698 N N . ASP A 1 95 ? 4.754 -6.758 -16.094 1 87.12 95 ASP A N 1
ATOM 699 C CA . ASP A 1 95 ? 3.902 -5.605 -16.359 1 87.12 95 ASP A CA 1
ATOM 700 C C . ASP A 1 95 ? 2.43 -6.008 -16.406 1 87.12 95 ASP A C 1
ATOM 702 O O . ASP A 1 95 ? 1.546 -5.18 -16.172 1 87.12 95 ASP A O 1
ATOM 706 N N . VAL A 1 96 ? 2.143 -7.238 -16.594 1 86.19 96 VAL A N 1
ATOM 707 C CA . VAL A 1 96 ? 0.767 -7.645 -16.859 1 86.19 96 VAL A CA 1
ATOM 708 C C . VAL A 1 96 ? 0.296 -8.625 -15.789 1 86.19 96 VAL A C 1
ATOM 710 O O . VAL A 1 96 ? -0.863 -8.578 -15.367 1 86.19 96 VAL A O 1
ATOM 713 N N . ASP A 1 97 ? 1.226 -9.445 -15.328 1 89.12 97 ASP A N 1
ATOM 714 C CA . ASP A 1 97 ? 0.823 -10.539 -14.445 1 89.12 97 ASP A CA 1
ATOM 715 C C . ASP A 1 97 ? 1.474 -10.398 -13.07 1 89.12 97 ASP A C 1
ATOM 717 O O . ASP A 1 97 ? 2.533 -9.781 -12.938 1 89.12 97 ASP A O 1
ATOM 721 N N . ALA A 1 98 ? 0.791 -11.023 -12.078 1 94.81 98 ALA A N 1
ATOM 722 C CA . ALA A 1 98 ? 1.381 -11.133 -10.75 1 94.81 98 ALA A CA 1
ATOM 723 C C . ALA A 1 98 ? 0.93 -12.406 -10.047 1 94.81 98 ALA A C 1
ATOM 725 O O . ALA A 1 98 ? -0.22 -12.828 -10.188 1 94.81 98 ALA A O 1
ATOM 726 N N . PHE A 1 99 ? 1.832 -12.992 -9.328 1 94.88 99 PHE A N 1
ATOM 727 C CA . PHE A 1 99 ? 1.598 -14.141 -8.453 1 94.88 99 PHE A CA 1
ATOM 728 C C . PHE A 1 99 ? 2.197 -13.898 -7.078 1 94.88 99 PHE A C 1
ATOM 730 O O . PHE A 1 99 ? 3.35 -13.477 -6.961 1 94.88 99 PHE A O 1
ATOM 737 N N . ILE A 1 100 ? 1.394 -14.156 -6.059 1 97.88 100 ILE A N 1
ATOM 738 C CA . ILE A 1 100 ? 1.857 -13.961 -4.688 1 97.88 100 ILE A CA 1
ATOM 739 C C . ILE A 1 100 ? 1.595 -15.227 -3.873 1 97.88 100 ILE A C 1
ATOM 741 O O . ILE A 1 100 ? 0.506 -15.797 -3.941 1 97.88 100 ILE A O 1
ATOM 745 N N . THR A 1 101 ? 2.588 -15.688 -3.172 1 97.81 101 THR A N 1
ATOM 746 C CA . THR A 1 101 ? 2.484 -16.734 -2.164 1 97.81 101 THR A CA 1
ATOM 747 C C . THR A 1 101 ? 2.973 -16.234 -0.809 1 97.81 101 THR A C 1
ATOM 749 O O . THR A 1 101 ? 4.059 -15.656 -0.708 1 97.81 101 THR A O 1
ATOM 752 N N . VAL A 1 102 ? 2.143 -16.375 0.186 1 97.5 102 VAL A N 1
ATOM 753 C CA . VAL A 1 102 ? 2.527 -16 1.547 1 97.5 102 VAL A CA 1
ATOM 754 C C . VAL A 1 102 ? 2.469 -17.234 2.445 1 97.5 102 VAL A C 1
ATOM 756 O O . VAL A 1 102 ? 1.407 -17.844 2.605 1 97.5 102 VAL A O 1
ATOM 759 N N . ASN A 1 103 ? 3.637 -17.594 3.043 1 96.06 103 ASN A N 1
ATOM 760 C CA . ASN A 1 103 ? 3.74 -18.766 3.896 1 96.06 103 ASN A CA 1
ATOM 761 C C . ASN A 1 103 ? 3.172 -20.016 3.211 1 96.06 103 ASN A C 1
ATOM 763 O O . ASN A 1 103 ? 2.395 -20.75 3.812 1 96.06 103 ASN A O 1
ATOM 767 N N . GLY A 1 104 ? 3.445 -20.062 1.961 1 95.19 104 GLY A N 1
ATOM 768 C CA . GLY A 1 104 ? 3.092 -21.234 1.188 1 95.19 104 GLY A CA 1
ATOM 769 C C . GLY A 1 104 ? 1.681 -21.188 0.632 1 95.19 104 GLY A C 1
ATOM 770 O O . GLY A 1 104 ? 1.253 -22.109 -0.076 1 95.19 104 GLY A O 1
ATOM 771 N N . LYS A 1 105 ? 0.963 -20.141 0.935 1 96.06 105 LYS A N 1
ATOM 772 C CA . LYS A 1 105 ? -0.409 -20.031 0.45 1 96.06 105 LYS A CA 1
ATOM 773 C C . LYS A 1 105 ? -0.502 -19.031 -0.7 1 96.06 105 LYS A C 1
ATOM 775 O O . LYS A 1 105 ? -0.083 -17.875 -0.565 1 96.06 105 LYS A O 1
ATOM 780 N N . GLU A 1 106 ? -1.142 -19.484 -1.741 1 96.06 106 GLU A N 1
ATOM 781 C CA . GLU A 1 106 ? -1.289 -18.625 -2.918 1 96.06 106 GLU A CA 1
ATOM 782 C C . GLU A 1 106 ? -2.387 -17.594 -2.713 1 9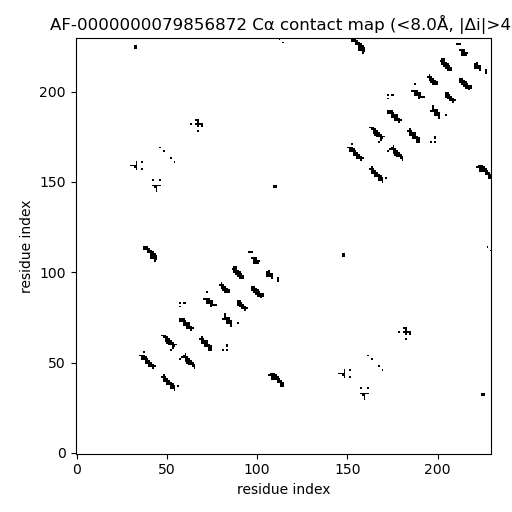6.06 106 GLU A C 1
ATOM 784 O O . GLU A 1 106 ? -3.453 -17.906 -2.178 1 96.06 106 GLU A O 1
ATOM 789 N N . ILE A 1 107 ? -2.105 -16.391 -3.168 1 95 107 ILE A N 1
ATOM 790 C CA . ILE A 1 107 ? -3.049 -15.281 -3.115 1 95 107 ILE A CA 1
ATOM 791 C C . ILE A 1 107 ? -3.516 -14.93 -4.527 1 95 107 ILE A C 1
ATOM 793 O O . ILE A 1 107 ? -2.703 -14.586 -5.387 1 95 107 ILE A O 1
ATOM 797 N N . PRO A 1 108 ? -4.781 -15.008 -4.816 1 90.81 108 PRO A N 1
ATOM 798 C CA . PRO A 1 108 ? -5.305 -14.664 -6.145 1 90.81 108 PRO A CA 1
ATOM 799 C C . PRO A 1 108 ? -5.324 -13.164 -6.402 1 90.81 108 PRO A C 1
ATOM 801 O O . PRO A 1 108 ? -6.258 -12.477 -5.988 1 90.81 108 PRO A O 1
ATOM 804 N N . VAL A 1 109 ? -4.395 -12.68 -7.082 1 92.62 109 VAL A N 1
ATOM 805 C CA . VAL A 1 109 ? -4.281 -11.258 -7.398 1 92.62 109 VAL A CA 1
ATOM 806 C C . VAL A 1 109 ? -5.172 -10.922 -8.594 1 92.62 109 VAL A C 1
ATOM 808 O O . VAL A 1 109 ? -5.148 -11.617 -9.609 1 92.62 109 VAL A O 1
ATOM 811 N N . THR A 1 110 ? -5.883 -9.805 -8.477 1 86.75 110 THR A N 1
ATOM 812 C CA . THR A 1 110 ? -6.801 -9.438 -9.547 1 86.75 110 THR A CA 1
ATOM 813 C C . THR A 1 110 ? -6.395 -8.102 -10.18 1 86.75 110 THR A C 1
ATOM 815 O O . THR A 1 110 ? -6.777 -7.805 -11.305 1 86.75 110 THR A O 1
ATOM 818 N N . LYS A 1 111 ? -5.73 -7.234 -9.453 1 85.5 111 LYS A N 1
ATOM 819 C CA . LYS A 1 111 ? -5.281 -5.938 -9.945 1 85.5 111 LYS A CA 1
ATOM 820 C C . LYS A 1 111 ? -3.844 -5.652 -9.531 1 85.5 111 LYS A C 1
ATOM 822 O O . LYS A 1 111 ? -3.391 -6.129 -8.484 1 85.5 111 LYS A O 1
ATOM 827 N N . LYS A 1 112 ? -3.236 -4.938 -10.367 1 87.75 112 LYS A N 1
ATOM 828 C CA . LYS A 1 112 ? -1.876 -4.48 -10.102 1 87.75 112 LYS A CA 1
ATOM 829 C C . LYS A 1 112 ? -1.67 -3.049 -10.586 1 87.75 112 LYS A C 1
ATOM 831 O O . LYS A 1 112 ? -2.232 -2.648 -11.609 1 87.75 112 LYS A O 1
ATOM 836 N N . ASN A 1 113 ? -0.891 -2.336 -9.812 1 85.62 113 ASN A N 1
ATOM 837 C CA . ASN A 1 113 ? -0.472 -0.998 -10.211 1 85.62 113 ASN A CA 1
ATOM 838 C C . ASN A 1 113 ? 0.937 -0.68 -9.719 1 85.62 113 ASN A C 1
ATOM 840 O O . ASN A 1 113 ? 1.347 -1.149 -8.656 1 85.62 113 ASN A O 1
ATOM 844 N N . LYS A 1 114 ? 1.646 0.04 -10.656 1 77.06 114 LYS A N 1
ATOM 845 C CA . LYS A 1 114 ? 2.998 0.477 -10.32 1 77.06 114 LYS A CA 1
ATOM 846 C C . LYS A 1 114 ? 3.125 1.995 -10.422 1 77.06 114 LYS A C 1
ATOM 848 O O . LYS A 1 114 ? 2.557 2.613 -11.32 1 77.06 114 LYS A O 1
ATOM 853 N N . PHE A 1 115 ? 3.859 2.518 -9.391 1 70.31 115 PHE A N 1
ATOM 854 C CA . PHE A 1 115 ? 4.176 3.932 -9.547 1 70.31 115 PHE A CA 1
ATOM 855 C C . PHE A 1 115 ? 5.566 4.238 -9.008 1 70.31 115 PHE A C 1
ATOM 857 O O . PHE A 1 115 ? 6.082 3.514 -8.156 1 70.31 115 PHE A O 1
ATOM 864 N N . MET B 1 1 ? -40.719 -69.5 -63.469 1 26.72 1 MET B N 1
ATOM 865 C CA . MET B 1 1 ? -39.844 -68.375 -63.438 1 26.72 1 MET B CA 1
ATOM 866 C C . MET B 1 1 ? -40.312 -67.375 -62.375 1 26.72 1 MET B C 1
ATOM 868 O O . MET B 1 1 ? -41.219 -66.562 -62.625 1 26.72 1 MET B O 1
ATOM 872 N N . LEU B 1 2 ? -40.656 -67.938 -61.312 1 35.69 2 LEU B N 1
ATOM 873 C CA . LEU B 1 2 ? -41.219 -67.438 -60.062 1 35.69 2 LEU B CA 1
ATOM 874 C C . LEU B 1 2 ? -40.312 -66.375 -59.438 1 35.69 2 LEU B C 1
ATOM 876 O O . LEU B 1 2 ? -39.156 -66.688 -59.156 1 35.69 2 LEU B O 1
ATOM 880 N N . ARG B 1 3 ? -40.5 -65.062 -59.875 1 34.03 3 ARG B N 1
ATOM 881 C CA . ARG B 1 3 ? -39.844 -63.781 -59.656 1 34.03 3 ARG B CA 1
ATOM 882 C C . ARG B 1 3 ? -39.906 -63.406 -58.156 1 34.03 3 ARG B C 1
ATOM 884 O O . ARG B 1 3 ? -40.969 -63.062 -57.625 1 34.03 3 ARG B O 1
ATOM 891 N N . ASN B 1 4 ? -39.281 -64.25 -57.281 1 34.28 4 ASN B N 1
ATOM 892 C CA . ASN B 1 4 ? -39.188 -64 -55.844 1 34.28 4 ASN B CA 1
ATOM 893 C C . ASN B 1 4 ? -38.594 -62.625 -55.562 1 34.28 4 ASN B C 1
ATOM 895 O O . ASN B 1 4 ? -37.5 -62.312 -56.031 1 34.28 4 ASN B O 1
ATOM 899 N N . VAL B 1 5 ? -39.438 -61.594 -55.5 1 35.16 5 VAL B N 1
ATOM 900 C CA . VAL B 1 5 ? -39.219 -60.188 -55.125 1 35.16 5 VAL B CA 1
ATOM 901 C C . VAL B 1 5 ? -38.438 -60.094 -53.812 1 35.16 5 VAL B C 1
ATOM 903 O O . VAL B 1 5 ? -38.844 -60.688 -52.812 1 35.16 5 VAL B O 1
ATOM 906 N N . LEU B 1 6 ? -37.094 -60.094 -53.844 1 36.03 6 LEU B N 1
ATOM 907 C CA . LEU B 1 6 ? -36.062 -59.938 -52.812 1 36.03 6 LEU B CA 1
ATOM 908 C C . LEU B 1 6 ? -36.312 -58.688 -51.969 1 36.03 6 LEU B C 1
ATOM 910 O O . LEU B 1 6 ? -36.312 -57.562 -52.5 1 36.03 6 LEU B O 1
ATOM 914 N N . LEU B 1 7 ? -37.312 -58.719 -51.031 1 31.58 7 LEU B N 1
ATOM 915 C CA . LEU B 1 7 ? -37.594 -57.656 -50.062 1 31.58 7 LEU B CA 1
ATOM 916 C C . LEU B 1 7 ? -36.344 -57.312 -49.281 1 31.58 7 LEU B C 1
ATOM 918 O O . LEU B 1 7 ? -35.781 -58.156 -48.594 1 31.58 7 LEU B O 1
ATOM 922 N N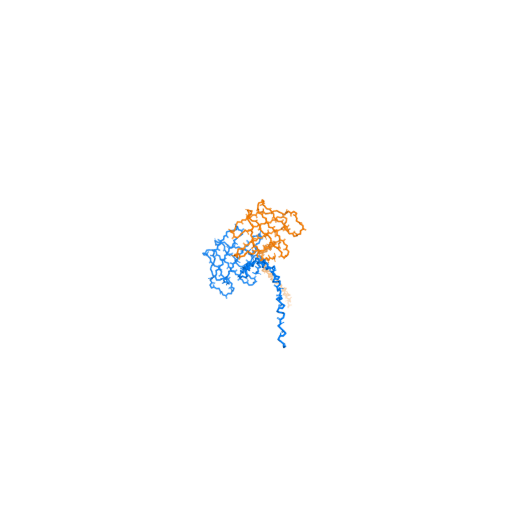 . ALA B 1 8 ? -35.469 -56.469 -49.875 1 33.03 8 ALA B N 1
ATOM 923 C CA . ALA B 1 8 ? -34.219 -55.875 -49.312 1 33.03 8 ALA B CA 1
ATOM 924 C C . ALA B 1 8 ? -34.5 -55.188 -48 1 33.03 8 ALA B C 1
ATOM 926 O O . ALA B 1 8 ? -35.281 -54.188 -47.938 1 33.03 8 ALA B O 1
ATOM 927 N N . THR B 1 9 ? -34.719 -55.938 -46.875 1 31 9 THR B N 1
ATOM 928 C CA . THR B 1 9 ? -34.844 -55.438 -45.5 1 31 9 THR B CA 1
ATOM 929 C C . THR B 1 9 ? -33.688 -54.5 -45.188 1 31 9 THR B C 1
ATOM 931 O O . THR B 1 9 ? -32.531 -54.875 -45.344 1 31 9 THR B O 1
ATOM 934 N N . GLY B 1 10 ? -33.781 -53.156 -45.469 1 31.73 10 GLY B N 1
ATOM 935 C CA . GLY B 1 10 ? -32.906 -52.031 -45.156 1 31.73 10 GLY B CA 1
ATOM 936 C C . GLY B 1 10 ? -32.562 -51.969 -43.688 1 31.73 10 GLY B C 1
ATOM 937 O O . GLY B 1 10 ? -33.438 -51.844 -42.812 1 31.73 10 GLY B O 1
ATOM 938 N N . LEU B 1 11 ? -31.641 -52.844 -43.156 1 31.05 11 LEU B N 1
ATOM 939 C CA . LEU B 1 11 ? -31.125 -52.812 -41.781 1 31.05 11 LEU B CA 1
ATOM 940 C C . LEU B 1 11 ? -30.625 -51.438 -41.438 1 31.05 11 LEU B C 1
ATOM 942 O O . LEU B 1 11 ? -29.672 -50.938 -42.031 1 31.05 11 LEU B O 1
ATOM 946 N N . ALA B 1 12 ? -31.531 -50.438 -41.125 1 32.41 12 ALA B N 1
ATOM 947 C CA . ALA B 1 12 ? -31.172 -49.125 -40.625 1 32.41 12 ALA B CA 1
ATOM 948 C C . ALA B 1 12 ? -30.312 -49.25 -39.375 1 32.41 12 ALA B C 1
ATOM 950 O O . ALA B 1 12 ? -30.75 -49.781 -38.344 1 32.41 12 ALA B O 1
ATOM 951 N N . ALA B 1 13 ? -29.047 -49.625 -39.531 1 33 13 ALA B N 1
ATOM 952 C CA . ALA B 1 13 ? -28.125 -49.594 -38.406 1 33 13 ALA B CA 1
ATOM 953 C C . ALA B 1 13 ? -28.188 -48.281 -37.656 1 33 13 ALA B C 1
ATOM 955 O O . ALA B 1 13 ? -27.984 -47.219 -38.25 1 33 13 ALA B O 1
ATOM 956 N N . LEU B 1 14 ? -29.109 -48.156 -36.625 1 30.84 14 LEU B N 1
ATOM 957 C CA . LEU B 1 14 ? -29.156 -47.062 -35.688 1 30.84 14 LEU B CA 1
ATOM 958 C C . LEU B 1 14 ? -27.797 -46.781 -35.062 1 30.84 14 LEU B C 1
ATOM 960 O O . LEU B 1 14 ? -27.234 -47.656 -34.406 1 30.84 14 LEU B O 1
ATOM 964 N N . LEU B 1 15 ? -26.875 -46.125 -35.844 1 31.56 15 LEU B N 1
ATOM 965 C CA . LEU B 1 15 ? -25.625 -45.625 -35.281 1 31.56 15 LEU B CA 1
ATOM 966 C C . LEU B 1 15 ? -25.891 -44.938 -33.938 1 31.56 15 LEU B C 1
ATOM 968 O O . LEU B 1 15 ? -26.75 -44.062 -33.812 1 31.56 15 LEU B O 1
ATOM 972 N N . ALA B 1 16 ? -25.797 -45.688 -32.844 1 32.72 16 ALA B N 1
ATOM 973 C CA . ALA B 1 16 ? -25.719 -45.188 -31.453 1 32.72 16 ALA B CA 1
ATOM 974 C C . ALA B 1 16 ? -24.812 -43.969 -31.344 1 32.72 16 ALA B C 1
ATOM 976 O O . ALA B 1 16 ? -23.656 -44 -31.781 1 32.72 16 ALA B O 1
ATOM 977 N N . GLY B 1 17 ? -25.375 -42.719 -31.656 1 33.06 17 GLY B N 1
ATOM 978 C CA . GLY B 1 17 ? -24.734 -41.438 -31.438 1 33.06 17 GLY B CA 1
ATOM 979 C C . GLY B 1 17 ? -24 -41.344 -30.109 1 33.06 17 GLY B C 1
ATOM 980 O O . GLY B 1 17 ? -24.5 -41.844 -29.094 1 33.06 17 GLY B O 1
ATOM 981 N N . CYS B 1 18 ? -22.656 -41.594 -30.016 1 34.19 18 CYS B N 1
ATOM 982 C CA . CYS B 1 18 ? -21.766 -41.219 -28.906 1 34.19 18 CYS B CA 1
ATOM 983 C C . CYS B 1 18 ? -22.219 -39.938 -28.25 1 34.19 18 CYS B C 1
ATOM 985 O O . CYS B 1 18 ? -22.391 -38.906 -28.906 1 34.19 18 CYS B O 1
ATOM 987 N N . SER B 1 19 ? -23.172 -40.031 -27.297 1 33.31 19 SER B N 1
ATOM 988 C CA . SER B 1 19 ? -23.5 -38.906 -26.406 1 33.31 19 SER B CA 1
ATOM 989 C C . SER B 1 19 ? -22.25 -38.156 -25.969 1 33.31 19 SER B C 1
ATOM 991 O O . SER B 1 19 ? -21.281 -38.75 -25.5 1 33.31 19 SER B O 1
ATOM 993 N N . ALA B 1 20 ? -21.828 -37.094 -26.719 1 32.5 20 ALA B N 1
ATOM 994 C CA . ALA B 1 20 ? -20.828 -36.125 -26.297 1 32.5 20 ALA B CA 1
ATOM 995 C C . ALA B 1 20 ? -20.984 -35.781 -24.812 1 32.5 20 ALA B C 1
ATOM 997 O O . ALA B 1 20 ? -22.078 -35.5 -24.344 1 32.5 20 ALA B O 1
ATOM 998 N N . THR B 1 21 ? -20.328 -36.562 -23.953 1 31.86 21 THR B N 1
ATOM 999 C CA . THR B 1 21 ? -20.188 -36.031 -22.594 1 31.86 21 THR B CA 1
ATOM 1000 C C . THR B 1 21 ? -19.875 -34.562 -22.609 1 31.86 21 THR B C 1
ATOM 1002 O O . THR B 1 21 ? -18.953 -34.094 -23.297 1 31.86 21 THR B O 1
ATOM 1005 N N . ASN B 1 22 ? -20.906 -33.719 -22.531 1 30.11 22 ASN B N 1
ATOM 1006 C CA . ASN B 1 22 ? -20.719 -32.312 -22.25 1 30.11 22 ASN B CA 1
ATOM 1007 C C . ASN B 1 22 ? -19.672 -32.094 -21.156 1 30.11 22 ASN B C 1
ATOM 1009 O O . ASN B 1 22 ? -19.875 -32.5 -20 1 30.11 22 ASN B O 1
ATOM 1013 N N . LYS B 1 23 ? -18.406 -32.219 -21.484 1 31.42 23 LYS B N 1
ATOM 1014 C CA . LYS B 1 23 ? -17.484 -31.672 -20.5 1 31.42 23 LYS B CA 1
ATOM 1015 C C . LYS B 1 23 ? -18 -30.359 -19.938 1 31.42 23 LYS B C 1
ATOM 1017 O O . LYS B 1 23 ? -18.234 -29.406 -20.688 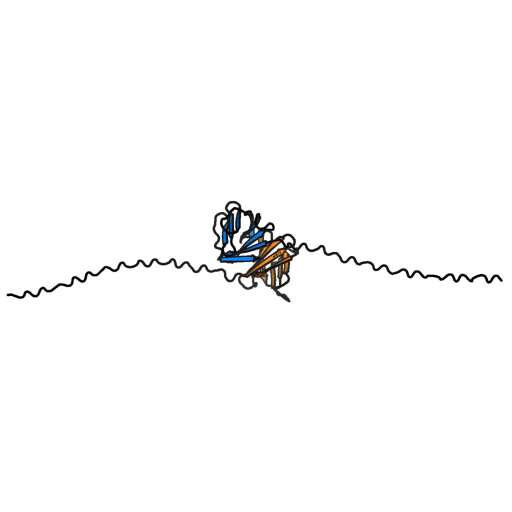1 31.42 23 LYS B O 1
ATOM 1022 N N . SER B 1 24 ? -18.797 -30.406 -18.922 1 31.64 24 SER B N 1
ATOM 1023 C CA . SER B 1 24 ? -19.078 -29.203 -18.141 1 31.64 24 SER B CA 1
ATOM 1024 C C . SER B 1 24 ? -17.844 -28.344 -17.969 1 31.64 24 SER B C 1
ATOM 1026 O O . SER B 1 24 ? -16.844 -28.781 -17.406 1 31.64 24 SER B O 1
ATOM 1028 N N . GLU B 1 25 ? -17.578 -27.516 -18.969 1 32.91 25 GLU B N 1
ATOM 1029 C CA . GLU B 1 25 ? -16.578 -26.484 -18.703 1 32.91 25 GLU B CA 1
ATOM 1030 C C . GLU B 1 25 ? -16.688 -25.953 -17.281 1 32.91 25 GLU B C 1
ATOM 1032 O O . GLU B 1 25 ? -17.781 -25.641 -16.812 1 32.91 25 GLU B O 1
ATOM 1037 N N . PRO B 1 26 ? -15.844 -26.422 -16.344 1 32.88 26 PRO B N 1
ATOM 1038 C CA . PRO B 1 26 ? -15.961 -25.703 -15.078 1 32.88 26 PRO B CA 1
ATOM 1039 C C . PRO B 1 26 ? -16.281 -24.234 -15.258 1 32.88 26 PRO B C 1
ATOM 1041 O O . PRO B 1 26 ? -15.68 -23.562 -16.094 1 32.88 26 PRO B O 1
ATOM 1044 N N . THR B 1 27 ? -17.547 -23.859 -15.266 1 32.12 27 THR B N 1
ATOM 1045 C CA . THR B 1 27 ? -17.891 -22.453 -15.094 1 32.12 27 THR B CA 1
ATOM 1046 C C . THR B 1 27 ? -16.953 -21.797 -14.07 1 32.12 27 THR B C 1
ATOM 1048 O O . THR B 1 27 ? -17.031 -22.094 -12.875 1 32.12 27 THR B O 1
ATOM 1051 N N . GLY B 1 28 ? -15.727 -21.781 -14.383 1 32.47 28 GLY B N 1
ATOM 1052 C CA . GLY B 1 28 ? -14.938 -20.969 -13.469 1 32.47 28 GLY B CA 1
ATOM 1053 C C . GLY B 1 28 ? -15.703 -19.797 -12.898 1 32.47 28 GLY B C 1
ATOM 1054 O O . GLY B 1 28 ? -16.5 -19.172 -13.602 1 32.47 28 GLY B O 1
ATOM 1055 N N . ASP B 1 29 ? -16.266 -19.922 -11.742 1 34.16 29 ASP B N 1
ATOM 1056 C CA . ASP B 1 29 ? -16.859 -18.766 -11.062 1 34.16 29 ASP B CA 1
ATOM 1057 C C . ASP B 1 29 ? -16.219 -17.469 -11.539 1 34.16 29 ASP B C 1
ATOM 1059 O O . ASP B 1 29 ? -15 -17.406 -11.742 1 34.16 29 ASP B O 1
ATOM 1063 N N . PRO B 1 30 ? -17.016 -16.594 -12.117 1 33.25 30 PRO B N 1
ATOM 1064 C CA . PRO B 1 30 ? -16.406 -15.305 -12.469 1 33.25 30 PRO B CA 1
ATOM 1065 C C . PRO B 1 30 ? -15.461 -14.789 -11.391 1 33.25 30 PRO B C 1
ATOM 1067 O O . PRO B 1 30 ? -15.82 -14.742 -10.211 1 33.25 30 PRO B O 1
ATOM 1070 N N . VAL B 1 31 ? -14.25 -15.023 -11.414 1 36.66 31 VAL B N 1
ATOM 1071 C CA . VAL B 1 31 ? -13.305 -14.359 -10.523 1 36.66 31 VAL B CA 1
ATOM 1072 C C . VAL B 1 31 ? -13.82 -12.961 -10.18 1 36.66 31 VAL B C 1
ATOM 1074 O O . VAL B 1 31 ? -13.992 -12.117 -11.07 1 36.66 31 VAL B O 1
ATOM 1077 N N . VAL B 1 32 ? -14.797 -12.773 -9.266 1 38.97 32 VAL B N 1
ATOM 1078 C CA . VAL B 1 32 ? -15.195 -11.461 -8.773 1 38.97 32 VAL B CA 1
ATOM 1079 C C . VAL B 1 32 ? -13.953 -10.586 -8.586 1 38.97 32 VAL B C 1
ATOM 1081 O O . VAL B 1 32 ? -13.109 -10.875 -7.73 1 38.97 32 VAL B O 1
ATOM 1084 N N . ILE B 1 33 ? -13.445 -9.984 -9.664 1 50.38 33 ILE B N 1
ATOM 1085 C CA . ILE B 1 33 ? -12.375 -8.992 -9.672 1 50.38 33 ILE B CA 1
ATOM 1086 C C . ILE B 1 33 ? -12.734 -7.836 -8.742 1 50.38 33 ILE B C 1
ATOM 1088 O O . ILE B 1 33 ? -13.859 -7.32 -8.797 1 50.38 33 ILE B O 1
ATOM 1092 N N . ALA B 1 34 ? -12.195 -7.879 -7.539 1 60 34 ALA B N 1
ATOM 1093 C CA . ALA B 1 34 ? -12.422 -6.734 -6.664 1 60 34 ALA B CA 1
ATOM 1094 C C . ALA B 1 34 ? -12.242 -5.422 -7.422 1 60 34 ALA B C 1
ATOM 1096 O O . ALA B 1 34 ? -11.305 -4.668 -7.164 1 60 34 ALA B O 1
ATOM 1097 N N . ASP B 1 35 ? -13.125 -5.133 -8.453 1 66.31 35 ASP B N 1
ATOM 1098 C CA . ASP B 1 35 ? -13.102 -3.994 -9.359 1 66.31 35 ASP B CA 1
ATOM 1099 C C . ASP B 1 35 ? -13.438 -2.699 -8.625 1 66.31 35 ASP B C 1
ATOM 1101 O O . ASP B 1 35 ? -13.047 -1.613 -9.062 1 66.31 35 ASP B O 1
ATOM 1105 N N . ASN B 1 36 ? -13.805 -2.893 -7.367 1 83.94 36 ASN B N 1
ATOM 1106 C CA . ASN B 1 36 ? -14.328 -1.661 -6.781 1 83.94 36 ASN B CA 1
ATOM 1107 C C . ASN B 1 36 ? -13.391 -1.106 -5.715 1 83.94 36 ASN B C 1
ATOM 1109 O O . ASN B 1 36 ? -13.727 -0.14 -5.027 1 83.94 36 ASN B O 1
ATOM 1113 N N . VAL B 1 37 ? -12.266 -1.73 -5.578 1 92.25 37 VAL B N 1
ATOM 1114 C CA . VAL B 1 37 ? -11.359 -1.234 -4.543 1 92.25 37 VAL B CA 1
ATOM 1115 C C . VAL B 1 37 ? -10.594 -0.02 -5.066 1 92.25 37 VAL B C 1
ATOM 1117 O O . VAL B 1 37 ? -10.023 -0.063 -6.152 1 92.25 37 VAL B O 1
ATOM 1120 N N . GLN B 1 38 ? -10.664 1.08 -4.402 1 93.56 38 GLN B N 1
ATOM 1121 C CA . GLN B 1 38 ? -9.82 2.248 -4.629 1 93.56 38 GLN B CA 1
ATOM 1122 C C . GLN B 1 38 ? -8.641 2.27 -3.668 1 93.56 38 GLN B C 1
ATOM 1124 O O . GLN B 1 38 ? -8.797 2.006 -2.475 1 93.56 38 GLN B O 1
ATOM 1129 N N . VAL B 1 39 ? -7.496 2.506 -4.211 1 95.38 39 VAL B N 1
ATOM 1130 C CA . VAL B 1 39 ? -6.293 2.514 -3.385 1 95.38 39 VAL B CA 1
ATOM 1131 C C . VAL B 1 39 ? -5.527 3.816 -3.598 1 95.38 39 VAL B C 1
ATOM 1133 O O . VAL B 1 39 ? -5.309 4.234 -4.738 1 95.38 39 VAL B O 1
ATOM 1136 N N . SER B 1 40 ? -5.164 4.512 -2.588 1 95.06 40 SER B N 1
ATOM 1137 C CA . SER B 1 40 ? -4.215 5.617 -2.592 1 95.06 40 SER B CA 1
ATOM 1138 C C . SER B 1 40 ? -2.936 5.25 -1.847 1 95.06 40 SER B C 1
ATOM 1140 O O . SER B 1 40 ? -2.986 4.641 -0.776 1 95.06 40 SER B O 1
ATOM 1142 N N . VAL B 1 41 ? -1.854 5.57 -2.418 1 95.75 41 VAL B N 1
ATOM 1143 C CA . VAL B 1 41 ? -0.544 5.266 -1.851 1 95.75 41 VAL B CA 1
ATOM 1144 C C . VAL B 1 41 ? 0.213 6.566 -1.58 1 95.75 41 VAL B C 1
ATOM 1146 O O . VAL B 1 41 ? 0.195 7.484 -2.4 1 95.75 41 VAL B O 1
ATOM 1149 N N . PHE B 1 42 ? 0.821 6.559 -0.453 1 96 42 PHE B N 1
ATOM 1150 C CA . PHE B 1 42 ? 1.636 7.699 -0.05 1 96 42 PHE B CA 1
ATOM 1151 C C . PHE B 1 42 ? 3.037 7.254 0.344 1 96 42 PHE B C 1
ATOM 1153 O O . PHE B 1 42 ? 3.211 6.18 0.928 1 96 42 PHE B O 1
ATOM 1160 N N . VAL B 1 43 ? 3.998 8.156 0.033 1 95.5 43 VAL B N 1
ATOM 1161 C CA . VAL B 1 43 ? 5.387 7.918 0.42 1 95.5 43 VAL B CA 1
ATOM 1162 C C . VAL B 1 43 ? 5.906 9.109 1.219 1 95.5 43 VAL B C 1
ATOM 1164 O O . VAL B 1 43 ? 5.691 10.266 0.837 1 95.5 43 VAL B O 1
ATOM 1167 N N . ASP B 1 44 ? 6.52 8.734 2.338 1 94.5 44 ASP B N 1
ATOM 1168 C CA . ASP B 1 44 ? 7.07 9.828 3.133 1 94.5 44 ASP B CA 1
ATOM 1169 C C . ASP B 1 44 ? 8.531 10.078 2.779 1 94.5 44 ASP B C 1
ATOM 1171 O O . ASP B 1 44 ? 9.102 9.391 1.927 1 94.5 44 ASP B O 1
ATOM 1175 N N . LYS B 1 45 ? 9.094 11.062 3.381 1 89.44 45 LYS B N 1
ATOM 1176 C CA . LYS B 1 45 ? 10.438 11.539 3.051 1 89.44 45 LYS B CA 1
ATOM 1177 C C . LYS B 1 45 ? 11.484 10.453 3.297 1 89.44 45 LYS B C 1
ATOM 1179 O O . LYS B 1 45 ? 12.555 10.469 2.689 1 89.44 45 LYS B O 1
ATOM 1184 N N . ASN B 1 46 ? 11.133 9.461 4.184 1 90.62 46 ASN B N 1
ATOM 1185 C CA . ASN B 1 46 ? 12.086 8.414 4.531 1 90.62 46 ASN B CA 1
ATOM 1186 C C . ASN B 1 46 ? 11.852 7.148 3.715 1 90.62 46 ASN B C 1
ATOM 1188 O O . ASN B 1 46 ? 12.492 6.125 3.951 1 90.62 46 ASN B O 1
ATOM 1192 N N . GLY B 1 47 ? 10.953 7.211 2.854 1 91.19 47 GLY B N 1
ATOM 1193 C CA . GLY B 1 47 ? 10.664 6.062 2.006 1 91.19 47 GLY B CA 1
ATOM 1194 C C . GLY B 1 47 ? 9.594 5.156 2.584 1 91.19 47 GLY B C 1
ATOM 1195 O O . GLY B 1 47 ? 9.328 4.082 2.041 1 91.19 47 GLY B O 1
ATOM 1196 N N . GLY B 1 48 ? 9.023 5.562 3.727 1 95.25 48 GLY B N 1
ATOM 1197 C CA . GLY B 1 48 ? 7.891 4.816 4.25 1 95.25 48 GLY B CA 1
ATOM 1198 C C . GLY B 1 48 ? 6.676 4.863 3.344 1 95.25 48 GLY B C 1
ATOM 1199 O O . GLY B 1 48 ? 6.387 5.895 2.736 1 95.25 48 GLY B O 1
ATOM 1200 N N . VAL B 1 49 ? 6.008 3.707 3.217 1 96.56 49 VAL B N 1
ATOM 1201 C CA . VAL B 1 49 ? 4.848 3.604 2.338 1 96.56 49 VAL B CA 1
ATOM 1202 C C . VAL B 1 49 ? 3.58 3.432 3.174 1 96.56 49 VAL B C 1
ATOM 1204 O O . VAL B 1 49 ? 3.549 2.625 4.105 1 96.56 49 VAL B O 1
ATOM 1207 N N . TYR B 1 50 ? 2.621 4.227 2.844 1 97.56 50 TYR B N 1
ATOM 1208 C CA . TYR B 1 50 ? 1.304 4.223 3.471 1 97.56 50 TYR B CA 1
ATOM 1209 C C . TYR B 1 50 ? 0.208 3.992 2.438 1 97.56 50 TYR B C 1
ATOM 1211 O O . TYR B 1 50 ? 0.277 4.512 1.321 1 97.56 50 TYR B O 1
ATOM 1219 N N . THR B 1 51 ? -0.799 3.236 2.805 1 97.5 51 THR B N 1
ATOM 1220 C CA . THR B 1 51 ? -1.892 2.998 1.867 1 97.5 51 THR B CA 1
ATOM 1221 C C . THR B 1 51 ? -3.24 3.271 2.529 1 97.5 51 THR B C 1
ATOM 1223 O O . THR B 1 51 ? -3.412 3.023 3.725 1 97.5 51 THR B O 1
ATOM 1226 N N . VAL B 1 52 ? -4.137 3.818 1.749 1 97.56 52 VAL B N 1
ATOM 1227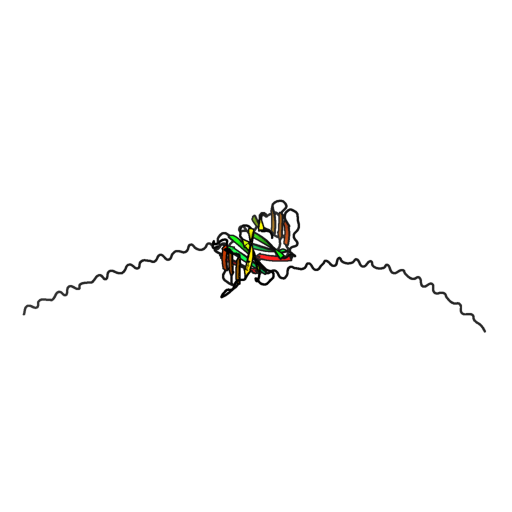 C CA . VAL B 1 52 ? -5.555 3.91 2.076 1 97.56 52 VAL B CA 1
ATOM 1228 C C . VAL B 1 52 ? -6.375 3.154 1.034 1 97.56 52 VAL B C 1
ATOM 1230 O O . VAL B 1 52 ? -6.227 3.385 -0.169 1 97.56 52 VAL B O 1
ATOM 1233 N N . ASN B 1 53 ? -7.141 2.217 1.447 1 96.81 53 ASN B N 1
ATOM 1234 C CA . ASN B 1 53 ? -8 1.552 0.478 1 96.81 53 ASN B CA 1
ATOM 1235 C C . ASN B 1 53 ? -9.453 1.501 0.958 1 96.81 53 ASN B C 1
ATOM 1237 O O . ASN B 1 53 ? -9.711 1.465 2.164 1 96.81 53 ASN B O 1
ATOM 1241 N N . THR B 1 54 ? -10.352 1.592 0.044 1 96.06 54 THR B N 1
ATOM 1242 C CA . THR B 1 54 ? -11.781 1.667 0.327 1 96.06 54 THR B CA 1
ATOM 1243 C C . THR B 1 54 ? -12.586 0.928 -0.74 1 96.06 54 THR B C 1
ATOM 1245 O O . THR B 1 54 ? -12.094 0.713 -1.853 1 96.06 54 THR B O 1
ATOM 1248 N N . THR B 1 55 ? -13.719 0.518 -0.349 1 93.94 55 THR B N 1
ATOM 1249 C CA . THR B 1 55 ? -14.656 -0.059 -1.305 1 93.94 55 THR B CA 1
ATOM 1250 C C . THR B 1 55 ? -15.945 0.753 -1.352 1 93.94 55 THR B C 1
ATOM 1252 O O . THR B 1 55 ? -16.906 0.373 -2.031 1 93.94 55 THR B O 1
ATOM 1255 N N . ASP B 1 56 ? -15.992 1.822 -0.635 1 94.62 56 ASP B N 1
ATOM 1256 C CA . ASP B 1 56 ? -17.234 2.594 -0.551 1 94.62 56 ASP B CA 1
ATOM 1257 C C . ASP B 1 56 ? -16.969 4.082 -0.755 1 94.62 56 ASP B C 1
ATOM 1259 O O . ASP B 1 56 ? -17.578 4.926 -0.097 1 94.62 56 ASP B O 1
ATOM 1263 N N . ASN B 1 57 ? -16.016 4.422 -1.578 1 93.81 57 ASN B N 1
ATOM 1264 C CA . ASN B 1 57 ? -15.688 5.781 -1.984 1 93.81 57 ASN B CA 1
ATOM 1265 C C . ASN B 1 57 ? -15.289 6.645 -0.789 1 93.81 57 ASN B C 1
ATOM 1267 O O . 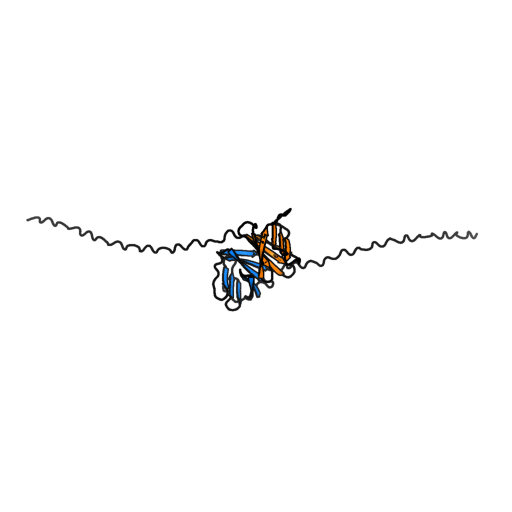ASN B 1 57 ? -15.773 7.77 -0.641 1 93.81 57 ASN B O 1
ATOM 1271 N N . TYR B 1 58 ? -14.594 6.102 0.136 1 95.81 58 TYR B N 1
ATOM 1272 C CA . TYR B 1 58 ? -13.914 6.738 1.255 1 95.81 58 TYR B CA 1
ATOM 1273 C C . TYR B 1 58 ? -14.906 7.176 2.322 1 95.81 58 TYR B C 1
ATOM 1275 O O . TYR B 1 58 ? -14.625 8.078 3.115 1 95.81 58 TYR B O 1
ATOM 1283 N N . GLU B 1 59 ? -16.094 6.547 2.285 1 97.44 59 GLU B N 1
ATOM 1284 C CA . GLU B 1 59 ? -16.891 6.695 3.494 1 97.44 59 GLU B CA 1
ATOM 1285 C C . GLU B 1 59 ? -16.219 6.043 4.695 1 97.44 59 GLU B C 1
ATOM 1287 O O . GLU B 1 59 ? -16.266 6.57 5.809 1 97.44 59 GLU B O 1
ATOM 1292 N N . THR B 1 60 ? -15.641 4.895 4.516 1 98 60 THR B N 1
ATOM 1293 C CA . THR B 1 60 ? -14.719 4.207 5.414 1 98 60 THR B CA 1
ATOM 1294 C C . THR B 1 60 ? -13.492 3.715 4.652 1 98 60 THR B C 1
ATOM 1296 O O . THR B 1 60 ? -13.547 3.508 3.438 1 98 60 THR B O 1
ATOM 1299 N N . ALA B 1 61 ? -12.438 3.635 5.367 1 98.06 61 ALA B N 1
ATOM 1300 C CA . ALA B 1 61 ? -11.227 3.174 4.691 1 98.06 61 ALA B CA 1
ATOM 1301 C C . ALA B 1 61 ? -10.297 2.451 5.664 1 98.06 61 ALA B C 1
ATOM 1303 O O . ALA B 1 61 ? -10.336 2.705 6.871 1 98.06 61 ALA B O 1
ATOM 1304 N N . LYS B 1 62 ? -9.539 1.546 5.113 1 98.12 62 LYS B N 1
ATOM 1305 C CA . LYS B 1 62 ? -8.406 0.951 5.82 1 98.12 62 LYS B CA 1
ATOM 1306 C C . LYS B 1 62 ? -7.117 1.71 5.531 1 98.12 62 LYS B C 1
ATOM 1308 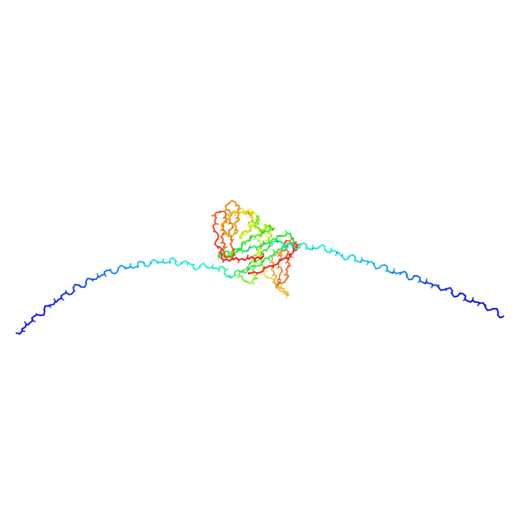O O . LYS B 1 62 ? -6.781 1.952 4.367 1 98.12 62 LYS B O 1
ATOM 1313 N N . PHE B 1 63 ? -6.551 2.158 6.598 1 98.38 63 PHE B N 1
ATOM 1314 C CA . PHE B 1 63 ? -5.254 2.818 6.512 1 98.38 63 PHE B CA 1
ATOM 1315 C C . PHE B 1 63 ? -4.152 1.923 7.062 1 98.38 63 PHE B C 1
ATOM 1317 O O . PHE B 1 63 ? -4.266 1.404 8.18 1 98.38 63 PHE B O 1
ATOM 1324 N N . THR B 1 64 ? -3.125 1.64 6.258 1 98.38 64 THR B N 1
ATOM 1325 C CA . THR B 1 64 ? -1.944 0.903 6.695 1 98.38 64 THR B CA 1
ATOM 1326 C C . THR B 1 64 ? -0.724 1.818 6.746 1 98.38 64 THR B C 1
ATOM 1328 O O . THR B 1 64 ? -0.367 2.439 5.742 1 98.38 64 THR B O 1
ATOM 1331 N N . ASP B 1 65 ? -0.133 1.852 7.914 1 97.88 65 ASP B N 1
ATOM 1332 C CA . ASP B 1 65 ? 1.031 2.725 8.031 1 97.88 65 ASP B CA 1
ATOM 1333 C C . ASP B 1 65 ? 2.311 1.989 7.637 1 97.88 65 ASP B C 1
ATOM 1335 O O . ASP B 1 65 ? 2.264 0.83 7.223 1 97.88 65 ASP B O 1
ATOM 1339 N N . ALA B 1 66 ? 3.387 2.656 7.727 1 96.81 66 ALA B N 1
ATOM 1340 C CA . ALA B 1 66 ? 4.648 2.148 7.195 1 96.81 66 ALA B CA 1
ATOM 1341 C C . ALA B 1 66 ? 5.152 0.962 8.008 1 96.81 66 ALA B C 1
ATOM 1343 O O . ALA B 1 66 ? 6.043 0.231 7.57 1 96.81 66 ALA B O 1
ATOM 1344 N N . ALA B 1 67 ? 4.598 0.774 9.203 1 96.44 67 ALA B N 1
ATOM 1345 C CA . ALA B 1 67 ? 4.988 -0.344 10.055 1 96.44 67 ALA B CA 1
ATOM 1346 C C . ALA B 1 67 ? 4.004 -1.503 9.93 1 96.44 67 ALA B C 1
ATOM 1348 O O . ALA B 1 67 ? 4.133 -2.514 10.625 1 96.44 67 ALA B O 1
ATOM 1349 N N . GLY B 1 68 ? 3.084 -1.311 9.039 1 97.56 68 GLY B N 1
ATOM 1350 C CA . GLY B 1 68 ? 2.127 -2.377 8.797 1 97.56 68 GLY B CA 1
ATOM 1351 C C . GLY B 1 68 ? 0.933 -2.332 9.734 1 97.56 68 GLY B C 1
ATOM 1352 O O . GLY B 1 68 ? 0.075 -3.217 9.695 1 97.56 68 GLY B O 1
ATOM 1353 N N . LYS B 1 69 ? 0.93 -1.356 10.625 1 97.69 69 LYS B N 1
ATOM 1354 C CA . LYS B 1 69 ? -0.249 -1.226 11.477 1 97.69 69 LYS B CA 1
ATOM 1355 C C . LYS B 1 69 ? -1.459 -0.76 10.664 1 97.69 69 LYS B C 1
ATOM 1357 O O . LYS B 1 69 ? -1.347 0.138 9.828 1 97.69 69 LYS B O 1
ATOM 1362 N N . ILE B 1 70 ? -2.635 -1.359 10.945 1 98.25 70 ILE B N 1
ATOM 1363 C CA . ILE B 1 70 ? -3.842 -1.061 10.188 1 98.25 70 ILE B CA 1
ATOM 1364 C C . ILE B 1 70 ? -4.836 -0.312 11.062 1 98.25 70 ILE B C 1
ATOM 1366 O O . ILE B 1 70 ? -5.07 -0.694 12.219 1 98.25 70 ILE B O 1
ATOM 1370 N N . PHE B 1 71 ? -5.352 0.728 10.602 1 98.31 71 PHE B N 1
ATOM 1371 C CA . PHE B 1 71 ? -6.414 1.511 11.219 1 98.31 71 PHE B CA 1
ATOM 1372 C C . PHE B 1 71 ? -7.66 1.516 10.344 1 98.31 71 PHE B C 1
ATOM 1374 O O . PHE B 1 71 ? -7.566 1.482 9.117 1 98.31 71 PHE B O 1
ATOM 1381 N N . THR B 1 72 ? -8.797 1.501 10.961 1 98.25 72 THR B N 1
ATOM 1382 C CA . THR B 1 72 ? -10.047 1.756 10.25 1 98.25 72 THR B CA 1
ATOM 1383 C C . THR B 1 72 ? -10.492 3.203 10.438 1 98.25 72 THR B C 1
ATOM 1385 O O . THR B 1 72 ? -10.812 3.619 11.555 1 98.25 72 THR B O 1
ATOM 1388 N N . LEU B 1 73 ? -10.516 3.947 9.367 1 98.75 73 LEU B N 1
ATOM 1389 C CA . LEU B 1 73 ? -10.836 5.371 9.422 1 98.75 73 LEU B CA 1
ATOM 1390 C C . LEU B 1 73 ? -12.242 5.633 8.891 1 98.75 73 LEU B C 1
ATOM 1392 O O . LEU B 1 73 ? -12.758 4.859 8.078 1 98.75 73 LEU B O 1
ATOM 1396 N N . GLU B 1 74 ? -12.805 6.703 9.336 1 98.75 74 GLU B N 1
ATOM 1397 C CA . GLU B 1 74 ? -14.102 7.156 8.852 1 98.75 74 GLU B CA 1
ATOM 1398 C C . GLU B 1 74 ? -14.023 8.562 8.273 1 98.75 74 GLU B C 1
ATOM 1400 O O . GLU B 1 74 ? -13.281 9.406 8.773 1 98.75 74 GLU B O 1
ATOM 1405 N N . ARG B 1 75 ? -14.836 8.75 7.266 1 98.56 75 ARG B N 1
ATOM 1406 C CA . ARG B 1 75 ? -14.867 10.047 6.605 1 98.56 75 ARG B CA 1
ATOM 1407 C C . ARG B 1 75 ? -15.383 11.133 7.543 1 98.56 75 ARG B C 1
ATOM 1409 O O . ARG B 1 75 ? -16.359 10.914 8.273 1 98.56 75 ARG B O 1
ATOM 1416 N N . GLN B 1 76 ? -14.742 12.234 7.609 1 98.44 76 GLN B N 1
ATOM 1417 C CA . GLN B 1 76 ? -15.172 13.438 8.312 1 98.44 76 GLN B CA 1
ATOM 1418 C C . GLN B 1 76 ? -15.258 14.625 7.363 1 98.44 76 GLN B C 1
ATOM 1420 O O . GLN B 1 76 ? -14.594 14.648 6.324 1 98.44 76 GLN B O 1
ATOM 1425 N N . PRO B 1 77 ? -16.125 15.625 7.691 1 97.31 77 PRO B N 1
ATOM 1426 C CA . PRO B 1 77 ? -16.25 16.797 6.82 1 97.31 77 PRO B CA 1
ATOM 1427 C C . PRO B 1 77 ? -14.93 17.531 6.605 1 97.31 77 PRO B C 1
ATOM 1429 O O . PRO B 1 77 ? -14.125 17.641 7.535 1 97.31 77 PRO B O 1
ATOM 1432 N N . SER B 1 78 ? -14.758 17.906 5.422 1 95.5 78 SER B N 1
ATOM 1433 C CA . SER B 1 78 ? -13.617 18.734 5.043 1 95.5 78 SER B CA 1
ATOM 1434 C C . SER B 1 78 ? -14.016 19.766 3.984 1 95.5 78 SER B C 1
ATOM 1436 O O . SER B 1 78 ? -15.008 19.578 3.275 1 95.5 78 SER B O 1
ATOM 1438 N N . ALA B 1 79 ? -13.234 20.906 4.102 1 91 79 ALA B N 1
ATOM 1439 C CA . ALA B 1 79 ? -13.531 21.984 3.16 1 91 79 ALA B CA 1
ATOM 1440 C C . ALA B 1 79 ? -13.258 21.562 1.724 1 91 79 ALA B C 1
ATOM 1442 O O . ALA B 1 79 ? -14 21.906 0.808 1 91 79 ALA B O 1
ATOM 1443 N N . ASN B 1 80 ? -12.172 21 1.512 1 90.5 80 ASN B N 1
ATOM 1444 C CA . ASN B 1 80 ? -11.742 20.484 0.211 1 90.5 80 ASN B CA 1
ATOM 1445 C C . ASN B 1 80 ? -11.023 19.156 0.338 1 90.5 80 ASN B C 1
ATOM 1447 O O . ASN B 1 80 ? -10.547 18.797 1.419 1 90.5 80 ASN B O 1
ATOM 1451 N N . GLY B 1 81 ? -11.422 18.141 -0.466 1 95.06 81 GLY B N 1
ATOM 1452 C CA . GLY B 1 81 ? -10.703 16.875 -0.492 1 95.06 81 GLY B CA 1
ATOM 1453 C C . GLY B 1 81 ? -11.359 15.805 0.364 1 95.06 81 GLY B C 1
ATOM 1454 O O . GLY B 1 81 ? -12.516 15.945 0.765 1 95.06 81 GLY B O 1
ATOM 1455 N N . ILE B 1 82 ? -10.523 14.711 0.699 1 97.38 82 ILE B N 1
ATOM 1456 C CA . ILE B 1 82 ? -10.961 13.578 1.508 1 97.38 82 ILE B CA 1
ATOM 1457 C C . ILE B 1 82 ? -10.266 13.617 2.865 1 97.38 82 ILE B C 1
ATOM 1459 O O . ILE B 1 82 ? -9.039 13.719 2.939 1 97.38 82 ILE B O 1
ATOM 1463 N N . ARG B 1 83 ? -11.039 13.641 3.883 1 98.31 83 ARG B N 1
ATOM 1464 C CA . ARG B 1 83 ? -10.523 13.578 5.246 1 98.31 83 ARG B CA 1
ATOM 1465 C C . ARG B 1 83 ? -11.047 12.344 5.973 1 98.31 83 ARG B C 1
ATOM 1467 O O . ARG B 1 83 ? -12.258 12.141 6.078 1 98.31 83 ARG B O 1
ATOM 1474 N N . LEU B 1 84 ? -10.148 11.492 6.43 1 98.75 84 LEU B N 1
ATOM 1475 C CA . LEU B 1 84 ? -10.445 10.25 7.133 1 98.75 84 LEU B CA 1
ATOM 1476 C C . LEU B 1 84 ? -9.805 10.242 8.516 1 98.75 84 LEU B C 1
ATOM 1478 O O . LEU B 1 84 ? -8.633 10.602 8.672 1 98.75 84 LEU B O 1
ATOM 1482 N N . VAL B 1 85 ? -10.641 9.75 9.531 1 98.62 85 VAL B N 1
ATOM 1483 C CA . VAL B 1 85 ? -10.156 9.938 10.891 1 98.62 85 VAL B CA 1
ATOM 1484 C C . VAL B 1 85 ? -10.492 8.703 11.734 1 98.62 85 VAL B C 1
ATOM 1486 O O . VAL B 1 85 ? -11.57 8.125 11.602 1 98.62 85 VAL B O 1
ATOM 1489 N N . ASP B 1 86 ? -9.594 8.25 12.555 1 98.44 86 ASP B N 1
ATOM 1490 C CA . ASP B 1 86 ? -9.766 7.359 13.695 1 98.44 86 ASP B CA 1
ATOM 1491 C C . ASP B 1 86 ? -9 7.871 14.914 1 98.44 86 ASP B C 1
ATOM 1493 O O . ASP B 1 86 ? -7.801 7.617 15.055 1 98.44 86 ASP B O 1
ATOM 1497 N N . GLY B 1 87 ? -9.711 8.578 15.852 1 97.06 87 GLY B N 1
ATOM 1498 C CA . GLY B 1 87 ? -9.031 9.156 17 1 97.06 87 GLY B CA 1
ATOM 1499 C C . GLY B 1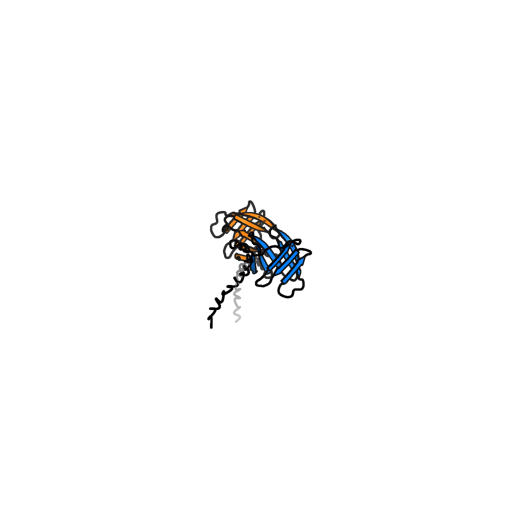 87 ? -7.934 10.133 16.625 1 97.06 87 GLY B C 1
ATOM 1500 O O . GLY B 1 87 ? -8.18 11.109 15.906 1 97.06 87 GLY B O 1
ATOM 1501 N N . ASP B 1 88 ? -6.668 9.789 17.016 1 97.56 88 ASP B N 1
ATOM 1502 C CA . ASP B 1 88 ? -5.527 10.68 16.781 1 97.56 88 ASP B CA 1
ATOM 1503 C C . ASP B 1 88 ? -4.828 10.336 15.477 1 97.56 88 ASP B C 1
ATOM 1505 O O . ASP B 1 88 ? -3.742 10.844 15.195 1 97.56 88 ASP B O 1
ATOM 1509 N N . THR B 1 89 ? -5.434 9.516 14.734 1 98.38 89 THR B N 1
ATOM 1510 C CA . THR B 1 89 ? -4.945 9.18 13.398 1 98.38 89 THR B CA 1
ATOM 1511 C C . THR B 1 89 ? -5.852 9.766 12.328 1 98.38 89 THR B C 1
ATOM 1513 O O . THR B 1 89 ? -7.062 9.547 12.336 1 98.38 89 THR B O 1
ATOM 1516 N N . GLU B 1 90 ? -5.164 10.594 11.438 1 98.25 90 GLU B N 1
ATOM 1517 C CA . GLU B 1 90 ? -5.895 11.312 10.398 1 98.25 90 GLU B CA 1
ATOM 1518 C C . GLU B 1 90 ? -5.141 11.281 9.07 1 98.25 90 GLU B C 1
ATOM 1520 O O . GLU B 1 90 ? -3.922 11.453 9.039 1 98.25 90 GLU B O 1
ATOM 1525 N N . VAL B 1 91 ? -5.902 10.992 7.996 1 98.31 91 VAL B N 1
ATOM 1526 C CA . VAL B 1 91 ? -5.391 11.133 6.641 1 98.31 91 VAL B CA 1
ATOM 1527 C C . VAL B 1 91 ? -6.238 12.141 5.867 1 98.31 91 VAL B C 1
ATOM 1529 O O . VAL B 1 91 ? -7.457 11.977 5.75 1 98.31 91 VAL B O 1
ATOM 1532 N N . PHE B 1 92 ? -5.617 13.211 5.395 1 97.62 92 PHE B N 1
ATOM 1533 C CA . PHE B 1 92 ? -6.23 14.188 4.5 1 97.62 92 PHE B CA 1
ATOM 1534 C C . PHE B 1 92 ? -5.512 14.219 3.158 1 97.62 92 PHE B C 1
ATOM 1536 O O . PHE B 1 92 ? -4.277 14.25 3.109 1 97.62 92 PHE B O 1
ATOM 1543 N N . PHE B 1 93 ? -6.328 14.133 2.08 1 96.44 93 PHE B N 1
ATOM 1544 C CA . PHE B 1 93 ? -5.641 14.258 0.802 1 96.44 93 PHE B CA 1
ATOM 1545 C C . PHE B 1 93 ? -6.578 14.789 -0.271 1 96.44 93 PHE B C 1
ATOM 1547 O O . PHE B 1 93 ? -7.793 14.586 -0.201 1 96.44 93 PHE B O 1
ATOM 1554 N N . THR B 1 94 ? -6.008 15.531 -1.15 1 94 94 THR B N 1
ATOM 1555 C CA . THR B 1 94 ? -6.59 15.984 -2.408 1 94 94 THR B CA 1
ATOM 1556 C C . THR B 1 94 ? -5.875 15.344 -3.596 1 94 94 THR B C 1
ATOM 1558 O O . THR B 1 94 ? -5.102 14.398 -3.43 1 94 94 THR B O 1
ATOM 1561 N N . ASP B 1 95 ? -6.211 15.797 -4.797 1 87.38 95 ASP B N 1
ATOM 1562 C CA . ASP B 1 95 ? -5.492 15.305 -5.969 1 87.38 95 ASP B CA 1
ATOM 1563 C C . ASP B 1 95 ? -4.023 15.711 -5.926 1 87.38 95 ASP B C 1
ATOM 1565 O O . ASP B 1 95 ? -3.172 15.047 -6.527 1 87.38 95 ASP B O 1
ATOM 1569 N N . VAL B 1 96 ? -3.688 16.672 -5.168 1 86.56 96 VAL B N 1
ATOM 1570 C CA . VAL B 1 96 ? -2.346 17.25 -5.25 1 86.56 96 VAL B CA 1
ATOM 1571 C C . VAL B 1 96 ? -1.642 17.109 -3.904 1 86.56 96 VAL B C 1
ATOM 1573 O O . VAL B 1 96 ? -0.438 16.844 -3.85 1 86.56 96 VAL B O 1
ATOM 1576 N N . ASP B 1 97 ? -2.412 17.25 -2.85 1 89.38 97 ASP B N 1
ATOM 1577 C CA . ASP B 1 97 ? -1.794 17.344 -1.529 1 89.38 97 ASP B CA 1
ATOM 1578 C C . ASP B 1 97 ? -2.234 16.172 -0.641 1 89.38 97 ASP B C 1
ATOM 1580 O O . ASP B 1 97 ? -3.303 15.594 -0.85 1 89.38 97 ASP B O 1
ATOM 1584 N N . ALA B 1 98 ? -1.354 15.891 0.36 1 95.06 98 ALA B N 1
ATOM 1585 C CA . ALA B 1 98 ? -1.727 14.93 1.393 1 95.06 98 ALA B CA 1
ATOM 1586 C C . ALA B 1 98 ? -1.084 15.281 2.73 1 95.06 98 ALA B C 1
ATOM 1588 O O . ALA B 1 98 ? 0.06 15.742 2.775 1 95.06 98 ALA B O 1
ATOM 1589 N N . PHE B 1 99 ? -1.82 15.086 3.781 1 95.19 99 PHE B N 1
ATOM 1590 C CA . PHE B 1 99 ? -1.371 15.203 5.164 1 95.19 99 PHE B CA 1
ATOM 1591 C C . PHE B 1 99 ? -1.769 13.969 5.969 1 95.19 99 PHE B C 1
ATOM 1593 O O . PHE B 1 99 ? -2.92 13.539 5.918 1 95.19 99 PHE B O 1
ATOM 1600 N N . ILE B 1 100 ? -0.812 13.43 6.672 1 98 100 ILE B N 1
ATOM 1601 C CA . ILE B 1 100 ? -1.07 12.242 7.484 1 98 100 ILE B CA 1
ATOM 1602 C C . ILE B 1 100 ? -0.588 12.484 8.914 1 98 100 ILE B C 1
ATOM 1604 O O . ILE B 1 100 ? 0.517 12.984 9.125 1 98 100 ILE B O 1
ATOM 1608 N N . THR B 1 101 ? -1.421 12.203 9.875 1 97.94 101 THR B N 1
ATOM 1609 C CA . THR B 1 101 ? -1.082 12.141 11.289 1 97.94 101 THR B CA 1
ATOM 1610 C C . THR B 1 101 ? -1.384 10.758 11.859 1 97.94 101 THR B C 1
ATOM 1612 O O . THR B 1 101 ? -2.477 10.219 11.664 1 97.94 101 THR B O 1
ATOM 1615 N N . VAL B 1 102 ? -0.403 10.164 12.477 1 97.62 102 VAL B N 1
ATOM 1616 C CA . VAL B 1 102 ? -0.593 8.875 13.141 1 97.62 102 VAL B CA 1
ATOM 1617 C C . VAL B 1 102 ? -0.316 9.016 14.633 1 97.62 102 VAL B C 1
ATOM 1619 O O . VAL B 1 102 ? 0.796 9.367 15.031 1 97.62 102 VAL B O 1
ATOM 1622 N N . ASN B 1 103 ? -1.347 8.727 15.453 1 96.31 103 ASN B N 1
ATOM 1623 C CA . ASN B 1 103 ? -1.244 8.852 16.906 1 96.31 103 ASN B CA 1
ATOM 1624 C C . ASN B 1 103 ? -0.702 10.219 17.312 1 96.31 103 ASN B C 1
ATOM 1626 O O . ASN B 1 103 ? 0.203 10.312 18.141 1 96.31 103 ASN B O 1
ATOM 1630 N N . GLY B 1 104 ? -1.152 11.172 16.594 1 95.56 104 GLY B N 1
ATOM 1631 C CA . GLY B 1 104 ? -0.84 12.555 16.938 1 95.56 104 GLY B CA 1
ATOM 1632 C C . GLY B 1 104 ? 0.459 13.039 16.312 1 95.56 104 GLY B C 1
ATOM 1633 O O . GLY B 1 104 ? 0.83 14.203 16.484 1 95.56 104 GLY B O 1
ATOM 1634 N N . LYS B 1 105 ? 1.143 12.172 15.617 1 96.31 105 LYS B N 1
ATOM 1635 C CA . LYS B 1 105 ? 2.41 12.555 15 1 96.31 105 LYS B CA 1
ATOM 1636 C C . LYS B 1 105 ? 2.254 12.766 13.5 1 96.31 105 LYS B C 1
ATOM 1638 O O . LYS B 1 105 ? 1.78 11.883 12.789 1 96.31 105 LYS B O 1
ATOM 1643 N N . GLU B 1 106 ? 2.756 13.891 13.062 1 96.31 106 GLU B N 1
ATOM 1644 C CA . GLU B 1 106 ? 2.658 14.227 11.641 1 96.31 106 GLU B CA 1
ATOM 1645 C C . GLU B 1 106 ? 3.691 13.453 10.82 1 96.31 106 GLU B C 1
ATOM 1647 O O . GLU B 1 106 ? 4.848 13.328 11.234 1 96.31 106 GLU B O 1
ATOM 1652 N N . ILE B 1 107 ? 3.25 13 9.68 1 95.25 107 ILE B N 1
ATOM 1653 C CA . ILE B 1 107 ? 4.102 12.289 8.734 1 95.25 107 ILE B CA 1
ATOM 1654 C C . ILE B 1 107 ? 4.328 13.156 7.496 1 95.25 107 ILE B C 1
ATOM 1656 O O . ILE B 1 107 ? 3.375 13.539 6.816 1 95.25 107 ILE B O 1
ATOM 1660 N N . PRO B 1 108 ? 5.551 13.477 7.164 1 91.25 108 PRO B N 1
ATOM 1661 C CA . PRO B 1 108 ? 5.852 14.289 5.98 1 91.25 108 PRO B CA 1
ATOM 1662 C C . PRO B 1 108 ? 5.719 13.508 4.676 1 91.25 108 PRO B C 1
ATOM 1664 O O . PRO B 1 108 ? 6.672 12.844 4.25 1 91.25 108 PRO B O 1
ATOM 1667 N N . VAL B 1 109 ? 4.652 13.617 4.031 1 92.94 109 VAL B N 1
ATOM 1668 C CA . VAL B 1 109 ? 4.379 12.914 2.783 1 92.94 109 VAL B CA 1
ATOM 1669 C C . VAL B 1 109 ? 5.047 13.648 1.622 1 92.94 109 VAL B C 1
ATOM 1671 O O . VAL B 1 109 ? 4.914 14.867 1.494 1 92.94 109 VAL B O 1
ATOM 1674 N N . THR B 1 110 ? 5.68 12.875 0.761 1 87.62 110 THR B N 1
ATOM 1675 C CA . THR B 1 110 ? 6.391 13.508 -0.348 1 87.62 110 THR B CA 1
ATOM 1676 C C . THR B 1 110 ? 5.793 13.078 -1.686 1 87.62 110 THR B C 1
ATOM 1678 O O . THR B 1 110 ? 5.965 13.758 -2.697 1 87.62 110 THR B O 1
ATOM 1681 N N . LYS B 1 111 ? 5.188 11.898 -1.775 1 86.5 111 LYS B N 1
ATOM 1682 C CA . LYS B 1 111 ? 4.578 11.391 -2.998 1 86.5 111 LYS B CA 1
ATOM 1683 C C . LYS B 1 111 ? 3.205 10.789 -2.717 1 86.5 111 LYS B C 1
ATOM 1685 O O . LYS B 1 111 ? 2.949 10.297 -1.615 1 86.5 111 LYS B O 1
ATOM 1690 N N . LYS B 1 112 ? 2.441 10.898 -3.713 1 88.31 112 LYS B N 1
ATOM 1691 C CA . LYS B 1 112 ? 1.111 10.297 -3.676 1 88.31 112 LYS B CA 1
ATOM 1692 C C . LYS B 1 112 ? 0.74 9.703 -5.027 1 88.31 112 LYS B C 1
ATOM 1694 O O . LYS B 1 112 ? 1.112 10.234 -6.074 1 88.31 112 LYS B O 1
ATOM 1699 N N . ASN B 1 113 ? 0.023 8.594 -4.934 1 86.19 113 ASN B N 1
ATOM 1700 C CA . ASN B 1 113 ? -0.541 7.973 -6.129 1 86.19 113 ASN B CA 1
ATOM 1701 C C . ASN B 1 113 ? -1.875 7.297 -5.836 1 86.19 113 ASN B C 1
ATOM 1703 O O . ASN B 1 113 ? -2.09 6.789 -4.734 1 86.19 113 ASN B O 1
ATOM 1707 N N . LYS B 1 114 ? -2.744 7.457 -6.879 1 78.25 114 LYS B N 1
ATOM 1708 C CA . LYS B 1 114 ? -4.055 6.824 -6.781 1 78.25 114 LYS B CA 1
ATOM 1709 C C . LYS B 1 114 ? -4.297 5.879 -7.953 1 78.25 114 LYS B C 1
ATOM 1711 O O . LYS B 1 114 ? -3.91 6.172 -9.086 1 78.25 114 LYS B O 1
ATOM 1716 N N . PHE B 1 115 ? -4.895 4.719 -7.555 1 70.69 115 PHE B N 1
ATOM 1717 C CA . PHE B 1 115 ? -5.328 3.875 -8.664 1 70.69 115 PHE B CA 1
ATOM 1718 C C . PHE B 1 115 ? -6.648 3.186 -8.336 1 70.69 115 PHE B C 1
ATOM 1720 O O . PHE B 1 115 ? -6.977 2.99 -7.164 1 70.69 115 PHE B O 1
#

Secondary structure (DSSP, 8-state):
----------------------------------TT-EEEEEEETTS-EEEEEESSTTSEEEEE-TTS-EEEEEE---SSSEEEEETTEEEEE-SS-EEEEETTEEE-EEEEEE-/----------------------------------TT-EEEEEEETTS-EEEEEESSTTSEEEEE-TTS-EEEEEE---SSSEEEEETTEEEEE-SS-EEEEETTEEE-EEEEEE-

pLDDT: mean 76.38, std 28.3, range [23.67, 98.75]

Nearest PDB structures (foldseek):
  3f6z-assembly1_B  TM=6.567E-01  e=8.123E-02  Pseudomonas aeruginosa
  2f09-assembly1_A  TM=6.745E-01  e=1.400E-01  Escherichia coli K-12
  4mis-assembly1_A  TM=6.396E-01  e=3.348E-01  Brucella abortus bv. 1 str. 9-941
  1ukf-assembly1_A  TM=4.297E-01  e=1.624E+00  Pseudomonas savastanoi pv. phaseolicola
  5cyb-assembly1_A-2  TM=3.443E-01  e=1.172E+00  Streptococcus pneumoniae